Protein AF-A0A7S0CSM2-F1 (afdb_monomer_lite)

InterPro domains:
  IPR036280 Multiheme cytochrome superfamily [SSF48695] (256-302)

Sequence (336 aa):
RASGYATMACVGVVGVHAPARVRVDANRDRRALGMTRAKLGDARVRSSGVGISGIASRENNELRKLFDATRRRERAFQVKREPPRRVMASSDEQELSKEPSARRSYVPRKENPEVVMEAYWIERGVELVCSECEATETSRWVENRERPDEPVCAACYARQLAATRGKCCKCGKDGKDTSGMRKSKHKEGEWICTRCALRELREPPFDGCTCDACGKGASDAVGVWHRSKLKNRVWLCGKCYVKERFMIAEAEGTKCVECGTDTTTRVWLNSKLVPGAKICQACHRNAKISEAKAAGVTCGECGTDTTVKWHNSKLDPGAKICYTCYRKAKISEAKA

Radius of gyration: 33.33 Å; chains: 1; bounding box: 95×102×77 Å

Structure (mmCIF, N/CA/C/O backbone):
data_AF-A0A7S0CSM2-F1
#
_entry.id   AF-A0A7S0CSM2-F1
#
loop_
_atom_site.group_PDB
_atom_site.id
_atom_site.type_symbol
_atom_site.label_atom_id
_atom_site.label_alt_id
_atom_site.label_comp_id
_atom_site.label_asym_id
_atom_site.label_entity_id
_atom_site.label_seq_id
_atom_site.pdbx_PDB_ins_code
_atom_site.Cartn_x
_atom_site.Cartn_y
_atom_site.Cartn_z
_atom_site.occupancy
_atom_site.B_iso_or_equiv
_atom_site.auth_seq_id
_atom_site.auth_comp_id
_atom_site.auth_asym_id
_atom_site.auth_atom_id
_atom_site.pdbx_PDB_model_num
ATOM 1 N N . ARG A 1 1 ? -23.539 -61.373 39.353 1.00 45.03 1 ARG A N 1
ATOM 2 C CA . ARG A 1 1 ? -22.362 -60.888 40.114 1.00 45.03 1 ARG A CA 1
ATOM 3 C C . ARG A 1 1 ? -22.107 -59.455 39.679 1.00 45.03 1 ARG A C 1
ATOM 5 O O . ARG A 1 1 ? -21.588 -59.252 38.594 1.00 45.03 1 ARG A O 1
ATOM 12 N N . ALA A 1 2 ? -22.594 -58.498 40.462 1.00 41.50 2 ALA A N 1
ATOM 13 C CA . ALA A 1 2 ? -22.423 -57.071 40.231 1.00 41.50 2 ALA A CA 1
ATOM 14 C C . ALA A 1 2 ? -21.383 -56.556 41.233 1.00 41.50 2 ALA A C 1
ATOM 16 O O . ALA A 1 2 ? -21.521 -56.827 42.424 1.00 41.50 2 ALA A O 1
ATOM 17 N N . SER A 1 3 ? -20.364 -55.847 40.754 1.00 49.16 3 SER A N 1
ATOM 18 C CA . SER A 1 3 ? -19.419 -55.110 41.597 1.00 49.16 3 SER A CA 1
ATOM 19 C C . SER A 1 3 ? -19.424 -53.659 41.145 1.00 49.16 3 SER A C 1
ATOM 21 O O . SER A 1 3 ? -18.964 -53.339 40.052 1.00 49.16 3 SER A O 1
ATOM 23 N N . GLY A 1 4 ? -20.006 -52.810 41.990 1.00 42.97 4 GLY A N 1
ATOM 24 C CA . GLY A 1 4 ? -19.896 -51.362 41.900 1.00 42.97 4 GLY A CA 1
ATOM 25 C C . GLY A 1 4 ? -18.544 -50.885 42.424 1.00 42.97 4 GLY A C 1
ATOM 26 O O . GLY A 1 4 ? -17.957 -51.510 43.307 1.00 42.97 4 GLY A O 1
ATOM 27 N N . TYR A 1 5 ? -18.076 -49.761 41.887 1.00 52.69 5 TYR A N 1
ATOM 28 C CA . TYR A 1 5 ? -16.938 -49.023 42.420 1.00 52.69 5 TYR A CA 1
ATOM 29 C C . TYR A 1 5 ? -17.399 -47.664 42.934 1.00 52.69 5 TYR A C 1
ATOM 31 O O . TYR A 1 5 ? -18.162 -46.950 42.285 1.00 52.69 5 TYR A O 1
ATOM 39 N N . ALA A 1 6 ? -16.951 -47.379 44.152 1.00 49.41 6 ALA A N 1
ATOM 40 C CA . ALA A 1 6 ? -17.311 -46.241 44.970 1.00 49.41 6 ALA A CA 1
ATOM 41 C C . ALA A 1 6 ? -16.570 -44.961 44.558 1.00 49.41 6 ALA A C 1
ATOM 43 O O . ALA A 1 6 ? -15.387 -44.969 44.221 1.00 49.41 6 ALA A O 1
ATOM 44 N N . THR A 1 7 ? -17.290 -43.851 44.668 1.00 49.47 7 THR A N 1
ATOM 45 C CA . THR A 1 7 ? -16.809 -42.469 44.664 1.00 49.47 7 THR A CA 1
ATOM 46 C C . THR A 1 7 ? -16.015 -42.151 45.934 1.00 49.47 7 THR A C 1
ATOM 48 O O . THR A 1 7 ? -16.525 -42.356 47.035 1.00 49.47 7 THR A O 1
ATOM 51 N N . MET A 1 8 ? -14.820 -41.567 45.796 1.00 51.91 8 MET A N 1
ATOM 52 C CA . MET A 1 8 ? -14.147 -40.831 46.873 1.00 51.91 8 MET A CA 1
ATOM 53 C C . MET A 1 8 ? -14.133 -39.336 46.550 1.00 51.91 8 MET A C 1
ATOM 55 O O . MET A 1 8 ? -13.611 -38.912 45.521 1.00 51.91 8 MET A O 1
ATOM 59 N N . ALA A 1 9 ? -14.721 -38.555 47.454 1.00 47.19 9 ALA A N 1
ATOM 60 C CA . ALA A 1 9 ? -14.650 -37.104 47.491 1.00 47.19 9 ALA A CA 1
ATOM 61 C C . ALA A 1 9 ? -13.456 -36.678 48.357 1.00 47.19 9 ALA A C 1
ATOM 63 O O . ALA A 1 9 ? -13.309 -37.159 49.479 1.00 47.19 9 ALA A O 1
ATOM 64 N N . CYS A 1 10 ? -12.643 -35.743 47.863 1.00 53.00 10 CYS A N 1
ATOM 65 C CA . CYS A 1 10 ? -11.618 -35.069 48.655 1.00 53.00 10 CYS A CA 1
ATOM 66 C C . CYS A 1 10 ? -12.029 -33.611 48.880 1.00 53.00 10 CYS A C 1
ATOM 68 O O . CYS A 1 10 ? -12.115 -32.821 47.942 1.00 53.00 10 CYS A O 1
ATOM 70 N N . VAL A 1 11 ? -12.277 -33.277 50.146 1.00 46.94 11 VAL A N 1
ATOM 71 C CA . VAL A 1 11 ? -12.433 -31.915 50.665 1.00 46.94 11 VAL A CA 1
ATOM 72 C C . VAL A 1 11 ? -11.038 -31.385 51.003 1.00 46.94 11 VAL A C 1
ATOM 74 O O . VAL A 1 11 ? -10.304 -32.026 51.751 1.00 46.94 11 VAL A O 1
ATOM 77 N N . GLY A 1 12 ? -10.667 -30.226 50.453 1.00 44.75 12 GLY A N 1
ATOM 78 C CA . GLY A 1 12 ? -9.353 -29.601 50.632 1.00 44.75 12 GLY A CA 1
ATOM 79 C C . GLY A 1 12 ? -9.456 -28.106 50.934 1.00 44.75 12 GLY A C 1
ATOM 80 O O . GLY A 1 12 ? -9.615 -27.289 50.038 1.00 44.75 12 GLY A O 1
ATOM 81 N N . VAL A 1 13 ? -9.390 -27.827 52.232 1.00 49.38 13 VAL A N 1
ATOM 82 C CA . VAL A 1 13 ? -9.233 -26.592 53.020 1.00 49.38 13 VAL A CA 1
ATOM 83 C C . VAL A 1 13 ? -8.651 -25.340 52.325 1.00 49.38 13 VAL A C 1
ATOM 85 O O . VAL A 1 13 ? -7.633 -25.375 51.640 1.00 49.38 13 VAL A O 1
ATOM 88 N N . VAL A 1 14 ? -9.284 -24.202 52.637 1.00 44.91 14 VAL A N 1
ATOM 89 C CA . VAL A 1 14 ? -8.906 -22.811 52.331 1.00 44.91 14 VAL A CA 1
ATOM 90 C C . VAL A 1 14 ? -7.675 -22.379 53.142 1.00 44.91 14 VAL A C 1
ATOM 92 O O . VAL A 1 14 ? -7.692 -22.443 54.368 1.00 44.91 14 VAL A O 1
ATOM 95 N N . GLY A 1 15 ? -6.638 -21.866 52.472 1.00 43.38 15 GLY A N 1
ATOM 96 C CA . GLY A 1 15 ? -5.473 -21.226 53.094 1.00 43.38 15 GLY A CA 1
ATOM 97 C C . GLY A 1 15 ? -5.247 -19.824 52.528 1.00 43.38 15 GLY A C 1
ATOM 98 O O . GLY A 1 15 ? -4.824 -19.669 51.385 1.00 43.38 15 GLY A O 1
ATOM 99 N N . VAL A 1 16 ? -5.546 -18.800 53.328 1.00 49.78 16 VAL A N 1
ATOM 100 C CA . VAL A 1 16 ? -5.319 -17.382 53.017 1.00 49.78 16 VAL A CA 1
ATOM 101 C C . VAL A 1 16 ? -3.890 -17.019 53.421 1.00 49.78 16 VAL A C 1
ATOM 103 O O . VAL A 1 16 ? -3.572 -17.036 54.606 1.00 49.78 16 VAL A O 1
ATOM 106 N N . HIS A 1 17 ? -3.040 -16.637 52.466 1.00 40.47 17 HIS A N 1
ATOM 107 C CA . HIS A 1 17 ? -1.761 -15.985 52.758 1.00 40.47 17 HIS A CA 1
ATOM 108 C C . HIS A 1 17 ? -1.687 -14.621 52.071 1.00 40.47 17 HIS A C 1
ATOM 110 O O . HIS A 1 17 ? -1.631 -14.510 50.848 1.00 40.47 17 HIS A O 1
ATOM 116 N N . ALA A 1 18 ? -1.680 -13.574 52.896 1.00 48.75 18 ALA A N 1
ATOM 117 C CA . ALA A 1 18 ? -1.349 -12.211 52.511 1.00 48.75 18 ALA A CA 1
ATOM 118 C C . ALA A 1 18 ? 0.177 -12.061 52.349 1.00 48.75 18 ALA A C 1
ATOM 120 O O . ALA A 1 18 ? 0.913 -12.470 53.250 1.00 48.75 18 ALA A O 1
ATOM 121 N N . PRO A 1 19 ? 0.684 -11.445 51.267 1.00 54.81 19 PRO A N 1
ATOM 122 C CA . PRO A 1 19 ? 2.091 -11.088 51.184 1.00 54.81 19 PRO A CA 1
ATOM 123 C C . PRO A 1 19 ? 2.382 -9.732 51.842 1.00 54.81 19 PRO A C 1
ATOM 125 O O . PRO A 1 19 ? 1.685 -8.732 51.657 1.00 54.81 19 PRO A O 1
ATOM 128 N N . ALA A 1 20 ? 3.455 -9.748 52.628 1.00 41.06 20 ALA A N 1
ATOM 129 C CA . ALA A 1 20 ? 3.993 -8.664 53.425 1.00 41.06 20 ALA A CA 1
ATOM 130 C C . ALA A 1 20 ? 4.415 -7.437 52.598 1.00 41.06 20 ALA A C 1
ATOM 132 O O . ALA A 1 20 ? 4.987 -7.540 51.512 1.00 41.06 20 ALA A O 1
ATOM 133 N N . ARG A 1 21 ? 4.189 -6.249 53.171 1.00 41.41 21 ARG A N 1
ATOM 134 C CA . ARG A 1 21 ? 4.753 -4.980 52.700 1.00 41.41 21 ARG A CA 1
ATOM 135 C C . ARG A 1 21 ? 6.246 -4.939 53.031 1.00 41.41 21 ARG A C 1
ATOM 137 O O . ARG A 1 21 ? 6.610 -4.854 54.200 1.00 41.41 21 ARG A O 1
ATOM 144 N N . VAL A 1 22 ? 7.095 -4.941 52.009 1.00 41.94 22 VAL A N 1
ATOM 145 C CA . VAL A 1 22 ? 8.524 -4.629 52.145 1.00 41.94 22 VAL A CA 1
ATOM 146 C C . VAL A 1 22 ? 8.682 -3.106 52.163 1.00 41.94 22 VAL A C 1
ATOM 148 O O . VAL A 1 22 ? 8.331 -2.427 51.198 1.00 41.94 22 VAL A O 1
ATOM 151 N N . ARG A 1 23 ? 9.184 -2.564 53.279 1.00 38.88 23 ARG A N 1
ATOM 152 C CA . ARG A 1 23 ? 9.717 -1.196 53.358 1.00 38.88 23 ARG A CA 1
ATOM 153 C C . ARG A 1 23 ? 11.085 -1.176 52.674 1.00 38.88 23 ARG A C 1
ATOM 155 O O . ARG A 1 23 ? 11.923 -2.020 52.968 1.00 38.88 23 ARG A O 1
ATOM 162 N N . VAL A 1 24 ? 11.295 -0.222 51.770 1.00 45.38 24 VAL A N 1
ATOM 163 C CA . VAL A 1 24 ? 12.613 0.081 51.201 1.00 45.38 24 VAL A CA 1
ATOM 164 C C . VAL A 1 24 ? 13.164 1.269 51.976 1.00 45.38 24 VAL A C 1
ATOM 166 O O . VAL A 1 24 ? 12.688 2.390 51.806 1.00 45.38 24 VAL A O 1
ATOM 169 N N . ASP A 1 25 ? 14.133 1.000 52.846 1.00 38.50 25 ASP A N 1
ATOM 170 C CA . ASP A 1 25 ? 14.915 2.033 53.512 1.00 38.50 25 ASP A CA 1
ATOM 171 C C . ASP A 1 25 ? 15.946 2.618 52.542 1.00 38.50 25 ASP A C 1
ATOM 173 O O . ASP A 1 25 ? 16.701 1.911 51.871 1.00 38.50 25 ASP A O 1
ATOM 177 N N . ALA A 1 26 ? 15.954 3.945 52.477 1.00 44.06 26 ALA A N 1
ATOM 178 C CA . ALA A 1 26 ? 16.976 4.741 51.828 1.00 44.06 26 ALA A CA 1
ATOM 179 C C . ALA A 1 26 ? 18.147 4.964 52.796 1.00 44.06 26 ALA A C 1
ATOM 181 O O . ALA A 1 26 ? 17.925 5.479 53.889 1.00 44.06 26 ALA A O 1
ATOM 182 N N . ASN A 1 27 ? 19.371 4.624 52.370 1.00 42.50 27 ASN A N 1
ATOM 183 C CA . ASN A 1 27 ? 20.653 5.322 52.609 1.00 42.50 27 ASN A CA 1
ATOM 184 C C . ASN A 1 27 ? 21.853 4.362 52.675 1.00 42.50 27 ASN A C 1
ATOM 186 O O . ASN A 1 27 ? 21.719 3.242 53.156 1.00 42.50 27 ASN A O 1
ATOM 190 N N . ARG A 1 28 ? 23.023 4.914 52.297 1.00 36.59 28 ARG A N 1
ATOM 191 C CA . ARG A 1 28 ? 24.403 4.370 52.208 1.00 36.59 28 ARG A CA 1
ATOM 192 C C . ARG A 1 28 ? 24.815 3.949 50.790 1.00 36.59 28 ARG A C 1
ATOM 194 O O . ARG A 1 28 ? 24.082 3.242 50.123 1.00 36.59 28 ARG A O 1
ATOM 201 N N . ASP A 1 29 ? 25.953 4.344 50.220 1.00 39.00 29 ASP A N 1
ATOM 202 C CA . ASP A 1 29 ? 27.125 5.061 50.729 1.00 39.00 29 ASP A CA 1
ATOM 203 C C . ASP A 1 29 ? 27.806 5.846 49.594 1.00 39.00 29 ASP A C 1
ATOM 205 O O . ASP A 1 29 ? 27.973 5.358 48.475 1.00 39.00 29 ASP A O 1
ATOM 209 N N . ARG A 1 30 ? 28.267 7.061 49.916 1.00 41.56 30 ARG A N 1
ATOM 210 C CA . ARG A 1 30 ? 29.274 7.791 49.137 1.00 41.56 30 ARG A CA 1
ATOM 211 C C . ARG A 1 30 ? 30.630 7.115 49.351 1.00 41.56 30 ARG A C 1
ATOM 213 O O . ARG A 1 30 ? 31.185 7.212 50.442 1.00 41.56 30 ARG A O 1
ATOM 220 N N . ARG A 1 31 ? 31.215 6.520 48.307 1.00 42.53 31 ARG A N 1
ATOM 221 C CA . ARG A 1 31 ? 32.667 6.287 48.252 1.00 42.53 31 ARG A CA 1
ATOM 222 C C . ARG A 1 31 ? 33.335 7.368 47.422 1.00 42.53 31 ARG A C 1
ATOM 224 O O . ARG A 1 31 ? 33.135 7.465 46.215 1.00 42.53 31 ARG A O 1
ATOM 231 N N . ALA A 1 32 ? 34.134 8.166 48.119 1.00 39.75 32 ALA A N 1
ATOM 232 C CA . ALA A 1 32 ? 35.141 9.034 47.550 1.00 39.75 32 ALA A CA 1
ATOM 233 C C . ALA A 1 32 ? 36.262 8.176 46.948 1.00 39.75 32 ALA A C 1
ATOM 235 O O . ALA A 1 32 ? 36.901 7.401 47.657 1.00 39.75 32 ALA A O 1
ATOM 236 N N . LEU A 1 33 ? 36.512 8.333 45.650 1.00 48.72 33 LEU A N 1
ATOM 237 C CA . LEU A 1 33 ? 37.789 7.967 45.052 1.00 48.72 33 LEU A CA 1
ATOM 238 C C . LEU A 1 33 ? 38.615 9.245 44.954 1.00 48.72 33 LEU A C 1
ATOM 240 O O . LEU A 1 33 ? 38.367 10.106 44.112 1.00 48.72 33 LEU A O 1
ATOM 244 N N . GLY A 1 34 ? 39.568 9.371 45.874 1.00 38.81 34 GLY A N 1
ATOM 245 C CA . GLY A 1 34 ? 40.666 10.310 45.744 1.00 38.81 34 GLY A CA 1
ATOM 246 C C . GLY A 1 34 ? 41.581 9.837 44.623 1.00 38.81 34 GLY A C 1
ATOM 247 O O . GLY A 1 34 ? 42.154 8.754 44.707 1.00 38.81 34 GLY A O 1
ATOM 248 N N . MET A 1 35 ? 41.718 10.652 43.582 1.00 38.09 35 MET A N 1
ATOM 249 C CA . MET A 1 35 ? 42.832 10.552 42.652 1.00 38.09 35 MET A CA 1
ATOM 250 C C . MET A 1 35 ? 43.656 11.828 42.713 1.00 38.09 35 MET A C 1
ATOM 252 O O . MET A 1 35 ? 43.157 12.949 42.800 1.00 38.09 35 MET A O 1
ATOM 256 N N . THR A 1 36 ? 44.951 11.578 42.771 1.00 41.81 36 THR A N 1
ATOM 257 C CA . THR A 1 36 ? 46.041 12.468 43.111 1.00 41.81 36 THR A CA 1
ATOM 258 C C . THR A 1 36 ? 46.306 13.507 42.027 1.00 41.81 36 THR A C 1
ATOM 260 O O . THR A 1 36 ? 46.196 13.274 40.826 1.00 41.81 36 THR A O 1
ATOM 263 N N . ARG A 1 37 ? 46.677 14.694 42.505 1.00 38.53 37 ARG A N 1
ATOM 264 C CA . ARG A 1 37 ? 47.055 15.881 41.744 1.00 38.53 37 ARG A CA 1
ATOM 265 C C . ARG A 1 37 ? 48.470 15.699 41.188 1.00 38.53 37 ARG A C 1
ATOM 267 O O . ARG A 1 37 ? 49.437 15.857 41.927 1.00 38.53 37 ARG A O 1
ATOM 274 N N . ALA A 1 38 ? 48.586 15.419 39.893 1.00 40.41 38 ALA A N 1
ATOM 275 C CA . ALA A 1 38 ? 49.830 15.554 39.141 1.00 40.41 38 ALA A CA 1
ATOM 276 C C . ALA A 1 38 ? 49.695 16.691 38.118 1.00 40.41 38 ALA A C 1
ATOM 278 O O . ALA A 1 38 ? 48.686 16.826 37.429 1.00 40.41 38 ALA A O 1
ATOM 279 N N . LYS A 1 39 ? 50.715 17.548 38.107 1.00 47.06 39 LYS A N 1
ATOM 280 C CA . LYS A 1 39 ? 50.876 18.751 37.288 1.00 47.06 39 LYS A CA 1
ATOM 281 C C . LYS A 1 39 ? 50.824 18.422 35.793 1.00 47.06 39 LYS A C 1
ATOM 283 O O . LYS A 1 39 ? 51.551 17.539 35.360 1.00 47.06 39 LYS A O 1
ATOM 288 N N . LEU A 1 40 ? 50.094 19.217 35.014 1.00 41.44 40 LEU A N 1
ATOM 289 C CA . LEU A 1 40 ? 50.376 19.457 33.597 1.00 41.44 40 LEU A CA 1
ATOM 290 C C . LEU A 1 40 ? 49.928 20.883 33.264 1.00 41.44 40 LEU A C 1
ATOM 292 O O . LEU A 1 40 ? 48.791 21.268 33.533 1.00 41.44 40 LEU A O 1
ATOM 296 N N . GLY A 1 41 ? 50.896 21.676 32.813 1.00 34.75 41 GLY A N 1
ATOM 297 C CA . GLY A 1 41 ? 50.757 23.092 32.520 1.00 34.75 41 GLY A CA 1
ATOM 298 C C . GLY A 1 41 ? 50.106 23.380 31.170 1.00 34.75 41 GLY A C 1
ATOM 299 O O . GLY A 1 41 ? 49.947 22.505 30.326 1.00 34.75 41 GLY A O 1
ATOM 300 N N . ASP A 1 42 ? 49.734 24.650 31.045 1.00 40.97 42 ASP A N 1
ATOM 301 C CA . ASP A 1 42 ? 49.610 25.465 29.837 1.00 40.97 42 ASP A CA 1
ATOM 302 C C . ASP A 1 42 ? 49.257 24.790 28.505 1.00 40.97 42 ASP A C 1
ATOM 304 O O . ASP A 1 42 ? 50.111 24.327 27.754 1.00 40.97 42 ASP A O 1
ATOM 308 N N . ALA A 1 43 ? 47.989 24.945 28.120 1.00 37.59 43 ALA A N 1
ATOM 309 C CA . ALA A 1 43 ? 47.606 25.135 26.723 1.00 37.59 43 ALA A CA 1
ATOM 310 C C . ALA A 1 43 ? 46.362 26.033 26.650 1.00 37.59 43 ALA A C 1
ATOM 312 O O . ALA A 1 43 ? 45.222 25.580 26.550 1.00 37.59 43 ALA A O 1
ATOM 313 N N . ARG A 1 44 ? 46.578 27.350 26.722 1.00 36.88 44 ARG A N 1
ATOM 314 C CA . ARG A 1 44 ? 45.552 28.366 26.455 1.00 36.88 44 ARG A CA 1
ATOM 315 C C . ARG A 1 44 ? 45.366 28.484 24.935 1.00 36.88 44 ARG A C 1
ATOM 317 O O . ARG A 1 44 ? 45.943 29.363 24.304 1.00 36.88 44 ARG A O 1
ATOM 324 N N . VAL A 1 45 ? 44.560 27.602 24.343 1.00 38.78 45 VAL A N 1
ATOM 325 C CA . VAL A 1 45 ? 44.103 27.737 22.949 1.00 38.78 45 VAL A CA 1
ATOM 326 C C . VAL A 1 45 ? 42.761 28.469 22.934 1.00 38.78 45 VAL A C 1
ATOM 328 O O . VAL A 1 45 ? 41.772 28.009 23.500 1.00 38.78 45 VAL A O 1
ATOM 331 N N . ARG A 1 46 ? 42.743 29.643 22.292 1.00 44.75 46 ARG A N 1
ATOM 332 C CA . ARG A 1 46 ? 41.543 30.436 21.992 1.00 44.75 46 ARG A CA 1
ATOM 333 C C . ARG A 1 46 ? 40.604 29.632 21.086 1.00 44.75 46 ARG A C 1
ATOM 335 O O . ARG A 1 46 ? 40.896 29.461 19.907 1.00 44.75 46 ARG A O 1
ATOM 342 N N . SER A 1 47 ? 39.461 29.193 21.605 1.00 38.81 47 SER A N 1
ATOM 343 C CA . SER A 1 47 ? 38.354 28.703 20.781 1.00 38.81 47 SER A CA 1
ATOM 344 C C . SER A 1 47 ? 37.440 29.869 20.400 1.00 38.81 47 SER A C 1
ATOM 346 O O . SER A 1 47 ? 36.651 30.355 21.212 1.00 38.81 47 SER A O 1
ATOM 348 N N . SER A 1 48 ? 37.561 30.320 19.155 1.00 42.31 48 SER A N 1
ATOM 349 C CA . SER A 1 48 ? 36.621 31.224 18.497 1.00 42.31 48 SER A CA 1
ATOM 350 C C . SER A 1 48 ? 35.256 30.542 18.383 1.00 42.31 48 SER A C 1
ATOM 352 O O . SER A 1 48 ? 35.113 29.529 17.699 1.00 42.31 48 SER A O 1
ATOM 354 N N . GLY A 1 49 ? 34.248 31.079 19.069 1.00 40.59 49 GLY A N 1
ATOM 355 C CA . GLY A 1 49 ? 32.869 30.617 18.966 1.00 40.59 49 GLY A CA 1
ATOM 356 C C . GLY A 1 49 ? 32.275 30.963 17.602 1.00 40.59 49 GLY A C 1
ATOM 357 O O . GLY A 1 49 ? 31.899 32.106 17.362 1.00 40.59 49 GLY A O 1
ATOM 358 N N . VAL A 1 50 ? 32.157 29.973 16.717 1.00 45.03 50 VAL A N 1
ATOM 359 C CA . VAL A 1 50 ? 31.317 30.060 15.516 1.00 45.03 50 VAL A CA 1
ATOM 360 C C . VAL A 1 50 ? 30.011 29.332 15.815 1.00 45.03 50 VAL A C 1
ATOM 362 O O . VAL A 1 50 ? 29.964 28.109 15.938 1.00 45.03 50 VAL A O 1
ATOM 365 N N . GLY A 1 51 ? 28.948 30.116 15.994 1.00 42.41 51 GLY A N 1
ATOM 366 C CA . GLY A 1 51 ? 27.605 29.641 16.303 1.00 42.41 51 GLY A CA 1
ATOM 367 C C . GLY A 1 51 ? 27.018 28.780 15.183 1.00 42.41 51 GLY A C 1
ATOM 368 O O . GLY A 1 51 ? 26.774 29.243 14.071 1.00 42.41 51 GLY A O 1
ATOM 369 N N . ILE A 1 52 ? 26.711 27.529 15.516 1.00 47.56 52 ILE A N 1
ATOM 370 C CA . ILE A 1 52 ? 26.085 26.524 14.638 1.00 47.56 52 ILE A CA 1
ATOM 371 C C . ILE A 1 52 ? 24.597 26.868 14.361 1.00 47.56 52 ILE A C 1
ATOM 373 O O . ILE A 1 52 ? 23.939 26.272 13.511 1.00 47.56 52 ILE A O 1
ATOM 377 N N . SER A 1 53 ? 24.062 27.899 15.021 1.00 45.25 53 SER A N 1
ATOM 378 C CA . SER A 1 53 ? 22.672 28.363 14.913 1.00 45.25 53 SER A CA 1
ATOM 379 C C . SER A 1 53 ? 22.347 29.121 13.612 1.00 45.25 53 SER A C 1
ATOM 381 O O . SER A 1 53 ? 21.177 29.376 13.334 1.00 45.25 53 SER A O 1
ATOM 383 N N . GLY A 1 54 ? 23.347 29.498 12.802 1.00 40.91 54 GLY A N 1
ATOM 384 C CA . GLY A 1 54 ? 23.149 30.344 11.612 1.00 40.91 54 GLY A CA 1
ATOM 385 C C . GLY A 1 54 ? 22.767 29.609 10.319 1.00 40.91 54 GLY A C 1
ATOM 386 O O . GLY A 1 54 ? 22.143 30.197 9.436 1.00 40.91 54 GLY A O 1
ATOM 387 N N . ILE A 1 55 ? 23.105 28.323 10.187 1.00 47.75 55 ILE A N 1
ATOM 388 C CA . ILE A 1 55 ? 22.999 27.610 8.898 1.00 47.75 55 ILE A CA 1
ATOM 389 C C . ILE A 1 55 ? 21.543 27.211 8.594 1.00 47.75 55 ILE A C 1
ATOM 391 O O . ILE A 1 55 ? 21.067 27.411 7.479 1.00 47.75 55 ILE A O 1
ATOM 395 N N . ALA A 1 56 ? 20.781 26.774 9.603 1.00 47.94 56 ALA A N 1
ATOM 396 C CA . ALA A 1 56 ? 19.379 26.373 9.430 1.00 47.94 56 ALA A CA 1
ATOM 397 C C . ALA A 1 56 ? 18.426 27.552 9.121 1.00 47.94 56 ALA A C 1
ATOM 399 O O . ALA A 1 56 ? 17.352 27.360 8.546 1.00 47.94 56 ALA A O 1
ATOM 400 N N . SER A 1 57 ? 18.808 28.780 9.490 1.00 52.56 57 SER A N 1
ATOM 401 C CA . SER A 1 57 ? 18.029 29.991 9.189 1.00 52.56 57 SER A CA 1
ATOM 402 C C . SER A 1 57 ? 18.213 30.439 7.732 1.00 52.56 57 SER A C 1
ATOM 404 O O . SER A 1 57 ? 17.268 30.887 7.080 1.00 52.56 57 SER A O 1
ATOM 406 N N . ARG A 1 58 ? 19.415 30.239 7.174 1.00 51.78 58 ARG A N 1
ATOM 407 C CA . ARG A 1 58 ? 19.746 30.634 5.798 1.00 51.78 58 ARG A CA 1
ATOM 408 C C . ARG A 1 58 ? 19.032 29.768 4.754 1.00 51.78 58 ARG A C 1
ATOM 410 O O . ARG A 1 58 ? 18.477 30.313 3.804 1.00 51.78 58 ARG A O 1
ATOM 417 N N . GLU A 1 59 ? 18.958 28.454 4.969 1.00 55.19 59 GLU A N 1
ATOM 418 C CA . GLU A 1 59 ? 18.267 27.522 4.056 1.00 55.19 59 GLU A CA 1
ATOM 419 C C . GLU A 1 59 ? 16.751 27.777 3.972 1.00 55.19 59 GLU A C 1
ATOM 421 O O . GLU A 1 59 ? 16.163 27.713 2.891 1.00 55.19 59 GLU A O 1
ATOM 426 N N . ASN A 1 60 ? 16.110 28.138 5.089 1.00 59.47 60 ASN A N 1
ATOM 427 C CA . ASN A 1 60 ? 14.688 28.500 5.089 1.00 59.47 60 ASN A CA 1
ATOM 428 C C . ASN A 1 60 ? 14.416 29.814 4.341 1.00 59.47 60 ASN A C 1
ATOM 430 O O . ASN A 1 60 ? 13.341 29.976 3.763 1.00 59.47 60 ASN A O 1
ATOM 434 N N . ASN A 1 61 ? 15.377 30.740 4.324 1.00 68.44 61 ASN A N 1
ATOM 435 C CA . ASN A 1 61 ? 15.237 32.016 3.629 1.00 68.44 61 ASN A CA 1
ATOM 436 C C . ASN A 1 61 ? 15.299 31.841 2.101 1.00 68.44 61 ASN A C 1
ATOM 438 O O . ASN A 1 61 ? 14.477 32.403 1.381 1.00 68.44 61 ASN A O 1
ATOM 442 N N . GLU A 1 62 ? 16.200 30.993 1.598 1.00 69.88 62 GLU A N 1
ATOM 443 C CA . GLU A 1 62 ? 16.301 30.713 0.156 1.00 69.88 62 GLU A CA 1
ATOM 444 C C . GLU A 1 62 ? 15.065 29.981 -0.391 1.00 69.88 62 GLU A C 1
ATOM 446 O O . GLU A 1 62 ? 14.564 30.315 -1.467 1.00 69.88 62 GLU A O 1
ATOM 451 N N . LEU A 1 63 ? 14.482 29.060 0.385 1.00 65.88 63 LEU A N 1
ATOM 452 C CA . LEU A 1 63 ? 13.204 28.437 0.028 1.00 65.88 63 LEU A CA 1
ATOM 453 C C . LEU A 1 63 ? 12.058 29.459 -0.001 1.00 65.88 63 LEU A C 1
ATOM 455 O O . LEU A 1 63 ? 11.252 29.445 -0.931 1.00 65.88 63 LEU A O 1
ATOM 459 N N . ARG A 1 64 ? 12.010 30.394 0.958 1.00 71.50 64 ARG A N 1
ATOM 460 C CA . ARG A 1 64 ? 11.013 31.480 0.970 1.00 71.50 64 ARG A CA 1
ATOM 461 C C . ARG A 1 64 ? 11.123 32.376 -0.267 1.00 71.50 64 ARG A C 1
ATOM 463 O O . ARG A 1 64 ? 10.104 32.691 -0.876 1.00 71.50 64 ARG A O 1
ATOM 470 N N . LYS A 1 65 ? 12.346 32.713 -0.690 1.00 78.31 65 LYS A N 1
ATOM 471 C CA . LYS A 1 65 ? 12.596 33.499 -1.911 1.00 78.31 65 LYS A CA 1
ATOM 472 C C . LYS A 1 65 ? 12.127 32.779 -3.179 1.00 78.31 65 LYS A C 1
ATOM 474 O O . LYS A 1 65 ? 11.529 33.412 -4.048 1.00 78.31 65 LYS A O 1
ATOM 479 N N . LEU A 1 66 ? 12.340 31.464 -3.278 1.00 76.06 66 LEU A N 1
ATOM 480 C CA . LEU A 1 66 ? 11.831 30.641 -4.386 1.00 76.06 66 LEU A CA 1
ATOM 481 C C . LEU A 1 66 ? 10.293 30.625 -4.441 1.00 76.06 66 LEU A C 1
ATOM 483 O O . LEU A 1 66 ? 9.710 30.709 -5.527 1.00 76.06 66 LEU A O 1
ATOM 487 N N . PHE A 1 67 ? 9.625 30.579 -3.285 1.00 70.19 67 PHE A N 1
ATOM 488 C CA . PHE A 1 67 ? 8.165 30.684 -3.199 1.00 70.19 67 PHE A CA 1
ATOM 489 C C . PHE A 1 67 ? 7.649 32.056 -3.634 1.00 70.19 67 PHE A C 1
ATOM 491 O O . PHE A 1 67 ? 6.711 32.131 -4.430 1.00 70.19 67 PHE A O 1
ATOM 498 N N . ASP A 1 68 ? 8.281 33.137 -3.177 1.00 77.81 68 ASP A N 1
ATOM 499 C CA . ASP A 1 68 ? 7.902 34.491 -3.583 1.00 77.81 68 ASP A CA 1
ATOM 500 C C . ASP A 1 68 ? 8.109 34.711 -5.088 1.00 77.81 68 ASP A C 1
ATOM 502 O O . ASP A 1 68 ? 7.262 35.321 -5.744 1.00 77.81 68 ASP A O 1
ATOM 506 N N . ALA A 1 69 ? 9.178 34.159 -5.670 1.00 75.06 69 ALA A N 1
ATOM 507 C CA . ALA A 1 69 ? 9.411 34.202 -7.113 1.00 75.06 69 ALA A CA 1
ATOM 508 C C . ALA A 1 69 ? 8.333 33.434 -7.901 1.00 75.06 69 ALA A C 1
ATOM 510 O O . ALA A 1 69 ? 7.822 33.937 -8.905 1.00 75.06 69 ALA A O 1
ATOM 511 N N . THR A 1 70 ? 7.932 32.253 -7.422 1.00 73.12 70 THR A N 1
ATOM 512 C CA . THR A 1 70 ? 6.885 31.433 -8.058 1.00 73.12 70 THR A CA 1
ATOM 513 C C . THR A 1 70 ? 5.521 32.126 -7.986 1.00 73.12 70 THR A C 1
ATOM 515 O O . THR A 1 70 ? 4.840 32.256 -9.003 1.00 73.12 70 THR A O 1
ATOM 518 N N . ARG A 1 71 ? 5.172 32.700 -6.827 1.00 76.25 71 ARG A N 1
ATOM 519 C CA . ARG A 1 71 ? 3.930 33.463 -6.625 1.00 76.25 71 ARG A CA 1
ATOM 520 C C . ARG A 1 71 ? 3.866 34.719 -7.499 1.00 76.25 71 ARG A C 1
ATOM 522 O O . ARG A 1 71 ? 2.810 35.042 -8.039 1.00 76.25 71 ARG A O 1
ATOM 529 N N . ARG A 1 72 ? 4.985 35.437 -7.672 1.00 76.44 72 ARG A N 1
ATOM 530 C CA . ARG A 1 72 ? 5.060 36.579 -8.606 1.00 76.44 72 ARG A CA 1
ATOM 531 C C . ARG A 1 72 ? 4.839 36.136 -10.051 1.00 76.44 72 ARG A C 1
ATOM 533 O O . ARG A 1 72 ? 4.137 36.823 -10.787 1.00 76.44 72 ARG A O 1
ATOM 540 N N . ARG A 1 73 ? 5.386 34.980 -10.442 1.00 71.94 73 ARG A N 1
ATOM 541 C CA . ARG A 1 73 ? 5.208 34.419 -11.787 1.00 71.94 73 ARG A CA 1
ATOM 542 C C . ARG A 1 73 ? 3.747 34.047 -12.055 1.00 71.94 73 ARG A C 1
ATOM 544 O O . ARG A 1 73 ? 3.231 34.385 -13.113 1.00 71.94 73 ARG A O 1
ATOM 551 N N . GLU A 1 74 ? 3.058 33.439 -11.092 1.00 69.12 74 GLU A N 1
ATOM 552 C CA . GLU A 1 74 ? 1.626 33.124 -11.208 1.00 69.12 74 GLU A CA 1
ATOM 553 C C . GLU A 1 74 ? 0.748 34.375 -11.300 1.00 69.12 74 GLU A C 1
ATOM 555 O O . GLU A 1 74 ? -0.133 34.435 -12.157 1.00 69.12 74 GLU A O 1
ATOM 560 N N . ARG A 1 75 ? 1.021 35.414 -10.497 1.00 75.94 75 ARG A N 1
ATOM 561 C CA . ARG A 1 75 ? 0.317 36.704 -10.622 1.00 75.94 75 ARG A CA 1
ATOM 562 C C . ARG A 1 75 ? 0.542 37.337 -11.995 1.00 75.94 75 ARG A C 1
ATOM 564 O O . ARG A 1 75 ? -0.411 37.808 -12.603 1.00 75.94 75 ARG A O 1
ATOM 571 N N . ALA A 1 76 ? 1.766 37.286 -12.519 1.00 68.38 76 ALA A N 1
ATOM 572 C CA . ALA A 1 76 ? 2.069 37.781 -13.861 1.00 68.38 76 ALA A CA 1
ATOM 573 C C . ALA A 1 76 ? 1.323 37.004 -14.966 1.00 68.38 76 ALA A C 1
ATOM 575 O O . ALA A 1 76 ? 0.957 37.589 -15.984 1.00 68.38 76 ALA A O 1
ATOM 576 N N . PHE A 1 77 ? 1.053 35.709 -14.766 1.00 64.12 77 PHE A N 1
ATOM 577 C CA . PHE A 1 77 ? 0.217 34.920 -15.676 1.00 64.12 77 PHE A CA 1
ATOM 578 C C . PHE A 1 77 ? -1.283 35.209 -15.527 1.00 64.12 77 PHE A C 1
ATOM 580 O O . PHE A 1 77 ? -1.997 35.184 -16.526 1.00 64.12 77 PHE A O 1
ATOM 587 N N . GLN A 1 78 ? -1.767 35.516 -14.320 1.00 64.31 78 GLN A N 1
ATOM 588 C CA . GLN A 1 78 ? -3.168 35.893 -14.099 1.00 64.31 78 GLN A CA 1
ATOM 589 C C . GLN A 1 78 ? -3.499 37.278 -14.668 1.00 64.31 78 GLN A C 1
ATOM 591 O O . GLN A 1 78 ? -4.572 37.445 -15.235 1.00 64.31 78 GLN A O 1
ATOM 596 N N . VAL A 1 79 ? -2.565 38.234 -14.620 1.00 59.09 79 VAL A N 1
ATOM 597 C CA . VAL A 1 79 ? -2.738 39.575 -15.221 1.00 59.09 79 VAL A CA 1
ATOM 598 C C . VAL A 1 79 ? -2.858 39.519 -16.754 1.00 59.09 79 VAL A C 1
ATOM 600 O O . VAL A 1 79 ? -3.440 40.414 -17.354 1.00 59.09 79 VAL A O 1
ATOM 603 N N . LYS A 1 80 ? -2.365 38.455 -17.405 1.00 49.19 80 LYS A N 1
ATOM 604 C CA . LYS A 1 80 ? -2.466 38.269 -18.866 1.00 49.19 80 LYS A CA 1
ATOM 605 C C . LYS A 1 80 ? -3.722 37.527 -19.331 1.00 49.19 80 LYS A C 1
ATOM 607 O O . LYS A 1 80 ? -3.895 37.345 -20.533 1.00 49.19 80 LYS A O 1
ATOM 612 N N . ARG A 1 81 ? -4.585 37.072 -18.420 1.00 47.47 81 ARG A N 1
ATOM 613 C CA . ARG A 1 81 ? -5.894 36.528 -18.795 1.00 47.47 81 ARG A CA 1
ATOM 614 C C . ARG A 1 81 ? -6.892 37.677 -18.796 1.00 47.47 81 ARG A C 1
ATOM 616 O O . ARG A 1 81 ? -7.396 38.048 -17.741 1.00 47.47 81 ARG A O 1
ATOM 623 N N . GLU A 1 82 ? -7.154 38.241 -19.974 1.00 47.03 82 GLU A N 1
ATOM 624 C CA . GLU A 1 82 ? -8.316 39.111 -20.149 1.00 47.03 82 GLU A CA 1
ATOM 625 C C . GLU A 1 82 ? -9.570 38.360 -19.672 1.00 47.03 82 GLU A C 1
ATOM 627 O O . GLU A 1 82 ? -9.752 37.183 -20.014 1.00 47.03 82 GLU A O 1
ATOM 632 N N . PRO A 1 83 ? -10.424 38.991 -18.850 1.00 49.66 83 PRO A N 1
ATOM 633 C CA . PRO A 1 83 ? -11.684 38.383 -18.471 1.00 49.66 83 PRO A CA 1
ATOM 634 C C . PRO A 1 83 ? -12.511 38.140 -19.742 1.00 49.66 83 PRO A C 1
ATOM 636 O O . PRO A 1 83 ? -12.576 39.023 -20.602 1.00 49.66 83 PRO A O 1
ATOM 639 N N . PRO A 1 84 ? -13.171 36.975 -19.881 1.00 47.34 84 PRO A N 1
ATOM 640 C CA . PRO A 1 84 ? -14.105 36.760 -20.974 1.00 47.34 84 PRO A CA 1
ATOM 641 C C . PRO A 1 84 ? -15.149 37.875 -20.933 1.00 47.34 84 PRO A C 1
ATOM 643 O O . PRO A 1 84 ? -15.801 38.068 -19.901 1.00 47.34 84 PRO A O 1
ATOM 646 N N . ARG A 1 85 ? -15.285 38.628 -22.032 1.00 48.59 85 ARG A N 1
ATOM 647 C CA . ARG A 1 85 ? -16.353 39.618 -22.202 1.00 48.59 85 ARG A CA 1
ATOM 648 C C . ARG A 1 85 ? -17.686 38.926 -21.915 1.00 48.59 85 ARG A C 1
ATOM 650 O O . ARG A 1 85 ? -18.134 38.095 -22.701 1.00 48.59 85 ARG A O 1
ATOM 657 N N . ARG A 1 86 ? -18.308 39.254 -20.779 1.00 46.97 86 ARG A N 1
ATOM 658 C CA . ARG A 1 86 ? -19.707 38.908 -20.522 1.00 46.97 86 ARG A CA 1
ATOM 659 C C . ARG A 1 86 ? -20.549 39.699 -21.511 1.00 46.97 86 ARG A C 1
ATOM 661 O O . ARG A 1 86 ? -20.652 40.917 -21.400 1.00 46.97 86 ARG A O 1
ATOM 668 N N . VAL A 1 87 ? -21.127 38.994 -22.473 1.00 44.94 87 VAL A N 1
ATOM 669 C CA . VAL A 1 87 ? -22.278 39.487 -23.223 1.00 44.94 87 VAL A CA 1
ATOM 670 C C . VAL A 1 87 ? -23.426 39.556 -22.219 1.00 44.94 87 VAL A C 1
ATOM 672 O O . VAL A 1 87 ? -23.825 38.536 -21.660 1.00 44.94 87 VAL A O 1
ATOM 675 N N . MET A 1 88 ? -23.879 40.771 -21.913 1.00 36.69 88 MET A N 1
ATOM 676 C CA . MET A 1 88 ? -25.086 41.002 -21.123 1.00 36.69 88 MET A CA 1
ATOM 677 C C . MET A 1 88 ? -26.281 40.560 -21.972 1.00 36.69 88 MET A C 1
ATOM 679 O O . MET A 1 88 ? -26.623 41.233 -22.940 1.00 36.69 88 MET A O 1
ATOM 683 N N . ALA A 1 89 ? -26.878 39.416 -21.641 1.00 42.59 89 ALA A N 1
ATOM 684 C CA . ALA A 1 89 ? -28.219 39.075 -22.099 1.00 42.59 89 ALA A CA 1
ATOM 685 C C . ALA A 1 89 ? -29.226 39.704 -21.128 1.00 42.59 89 ALA A C 1
ATOM 687 O O . ALA A 1 89 ? -29.054 39.603 -19.911 1.00 42.59 89 ALA A O 1
ATOM 688 N N . SER A 1 90 ? -30.207 40.408 -21.691 1.00 43.81 90 SER A N 1
ATOM 689 C CA . SER A 1 90 ? -31.236 41.150 -20.975 1.00 43.81 90 SER A CA 1
ATOM 690 C C . SER A 1 90 ? -32.110 40.243 -20.118 1.00 43.81 90 SER A C 1
ATOM 692 O O . SER A 1 90 ? -32.479 39.137 -20.509 1.00 43.81 90 SER A O 1
ATOM 694 N N . SER A 1 91 ? -32.426 40.763 -18.940 1.00 44.56 91 SER A N 1
ATOM 695 C CA . SER A 1 91 ? -33.430 40.250 -18.025 1.00 44.56 91 SER A CA 1
ATOM 696 C C . SER A 1 91 ? -34.815 40.484 -18.616 1.00 44.56 91 SER A C 1
ATOM 698 O O . SER A 1 91 ? -35.172 41.637 -18.831 1.00 44.56 91 SER A O 1
ATOM 700 N N . ASP A 1 92 ? -35.577 39.414 -18.814 1.00 47.88 92 ASP A N 1
ATOM 701 C CA . ASP A 1 92 ? -37.035 39.464 -18.817 1.00 47.88 92 ASP A CA 1
ATOM 702 C C . ASP A 1 92 ? -37.568 38.345 -17.922 1.00 47.88 92 ASP A C 1
ATOM 704 O O . ASP A 1 92 ? -36.991 37.261 -17.796 1.00 47.88 92 ASP A O 1
ATOM 708 N N . GLU A 1 93 ? -38.626 38.710 -17.220 1.00 49.22 93 GLU A N 1
ATOM 709 C CA . GLU A 1 93 ? -39.194 38.073 -16.045 1.00 49.22 93 GLU A CA 1
ATOM 710 C C . GLU A 1 93 ? -39.842 36.715 -16.330 1.00 49.22 93 GLU A C 1
ATOM 712 O O . GLU A 1 93 ? -40.491 36.535 -17.357 1.00 49.22 93 GLU A O 1
ATOM 717 N N . GLN A 1 94 ? -39.776 35.798 -15.358 1.00 42.56 94 GLN A N 1
ATOM 718 C CA . GLN A 1 94 ? -40.954 35.023 -14.950 1.00 42.56 94 GLN A CA 1
ATOM 719 C C . GLN A 1 94 ? -40.707 34.276 -13.635 1.00 42.56 94 GLN A C 1
ATOM 721 O O . GLN A 1 94 ? -39.941 33.314 -13.560 1.00 42.56 94 GLN A O 1
ATOM 726 N N . GLU A 1 95 ? -41.404 34.728 -12.592 1.00 49.09 95 GLU A N 1
ATOM 727 C CA . GLU A 1 95 ? -41.724 33.927 -11.417 1.00 49.09 95 GLU A CA 1
ATOM 728 C C . GLU A 1 95 ? -42.589 32.730 -11.830 1.00 49.09 95 GLU A C 1
ATOM 730 O O . GLU A 1 95 ? -43.639 32.904 -12.449 1.00 49.09 95 GLU A O 1
ATOM 735 N N . LEU A 1 96 ? -42.207 31.515 -11.426 1.00 42.16 96 LEU A N 1
ATOM 736 C CA . LEU A 1 96 ? -43.169 30.426 -11.297 1.00 42.16 96 LEU A CA 1
ATOM 737 C C . LEU A 1 96 ? -42.749 29.400 -10.239 1.00 42.16 96 LEU A C 1
ATOM 739 O O . LEU A 1 96 ? -41.583 29.095 -10.006 1.00 42.16 96 LEU A O 1
ATOM 743 N N . SER A 1 97 ? -43.783 28.935 -9.562 1.00 47.66 97 SER A N 1
ATOM 744 C CA . SER A 1 97 ? -43.855 28.303 -8.254 1.00 47.66 97 SER A CA 1
ATOM 745 C C . SER A 1 97 ? -43.529 26.801 -8.192 1.00 47.66 97 SER A C 1
ATOM 747 O O . SER A 1 97 ? -43.786 26.089 -9.154 1.00 47.66 97 SER A O 1
ATOM 749 N N . LYS A 1 98 ? -43.209 26.344 -6.964 1.00 47.47 98 LYS A N 1
ATOM 750 C CA . LYS A 1 98 ? -43.511 25.024 -6.343 1.00 47.47 98 LYS A CA 1
ATOM 751 C C . LYS A 1 98 ? -42.851 23.756 -6.926 1.00 47.47 98 LYS A C 1
ATOM 753 O O . LYS A 1 98 ? -43.221 23.289 -7.988 1.00 47.47 98 LYS A O 1
ATOM 758 N N . GLU A 1 99 ? -41.988 23.113 -6.131 1.00 38.59 99 GLU A N 1
ATOM 759 C CA . GLU A 1 99 ? -42.276 21.861 -5.386 1.00 38.59 99 GLU A CA 1
ATOM 760 C C . GLU A 1 99 ? -40.995 21.266 -4.747 1.00 38.59 99 GLU A C 1
ATOM 762 O O . GLU A 1 99 ? -39.908 21.359 -5.324 1.00 38.59 99 GLU A O 1
ATOM 767 N N . PRO A 1 100 ? -41.079 20.626 -3.562 1.00 49.31 100 PRO A N 1
ATOM 768 C CA . PRO A 1 100 ? -39.950 19.930 -2.955 1.00 49.31 100 PRO A CA 1
ATOM 769 C C . PRO A 1 100 ? -39.788 18.524 -3.556 1.00 49.31 100 PRO A C 1
ATOM 771 O O . PRO A 1 100 ? -40.510 17.588 -3.218 1.00 49.31 100 PRO A O 1
ATOM 774 N N . SER A 1 101 ? -38.793 18.360 -4.432 1.00 43.16 101 SER A N 1
ATOM 775 C CA . SER A 1 101 ? -38.431 17.062 -5.012 1.00 43.16 101 SER A CA 1
ATOM 776 C C . SER A 1 101 ? -37.847 16.112 -3.959 1.00 43.16 101 SER A C 1
ATOM 778 O O . SER A 1 101 ? -36.678 16.191 -3.572 1.00 43.16 101 SER A O 1
ATOM 780 N N . ALA A 1 102 ? -38.674 15.167 -3.515 1.00 56.31 102 ALA A N 1
ATOM 781 C CA . ALA A 1 102 ? -38.275 13.995 -2.754 1.00 56.31 102 ALA A CA 1
ATOM 782 C C . ALA A 1 102 ? -37.845 12.862 -3.701 1.00 56.31 102 ALA A C 1
ATOM 784 O O . ALA A 1 102 ? -38.588 11.917 -3.944 1.00 56.31 102 ALA A O 1
ATOM 785 N N . ARG A 1 103 ? -36.612 12.915 -4.214 1.00 46.31 103 ARG A N 1
ATOM 786 C CA . ARG A 1 103 ? -35.902 11.720 -4.704 1.00 46.31 103 ARG A CA 1
ATOM 787 C C . ARG A 1 103 ? -34.435 11.788 -4.298 1.00 46.31 103 ARG A C 1
ATOM 789 O O . ARG A 1 103 ? -33.560 12.142 -5.082 1.00 46.31 103 ARG A O 1
ATOM 796 N N . ARG A 1 104 ? -34.159 11.379 -3.054 1.00 45.22 104 ARG A N 1
ATOM 797 C CA . ARG A 1 104 ? -32.857 10.791 -2.716 1.00 45.22 104 ARG A CA 1
ATOM 798 C C . ARG A 1 104 ? -32.724 9.539 -3.576 1.00 45.22 104 ARG A C 1
ATOM 800 O O . ARG A 1 104 ? -33.359 8.527 -3.295 1.00 45.22 104 ARG A O 1
ATOM 807 N N . SER A 1 105 ? -31.944 9.631 -4.646 1.00 48.75 105 SER A N 1
ATOM 808 C CA . SER A 1 105 ? -31.489 8.464 -5.385 1.00 48.75 105 SER A CA 1
ATOM 809 C C . SER A 1 105 ? -30.771 7.542 -4.401 1.00 48.75 105 SER A C 1
ATOM 811 O O . SER A 1 105 ? -29.757 7.897 -3.800 1.00 48.75 105 SER A O 1
ATOM 813 N N . TYR A 1 106 ? -31.352 6.367 -4.174 1.00 48.28 106 TYR A N 1
ATOM 814 C CA . TYR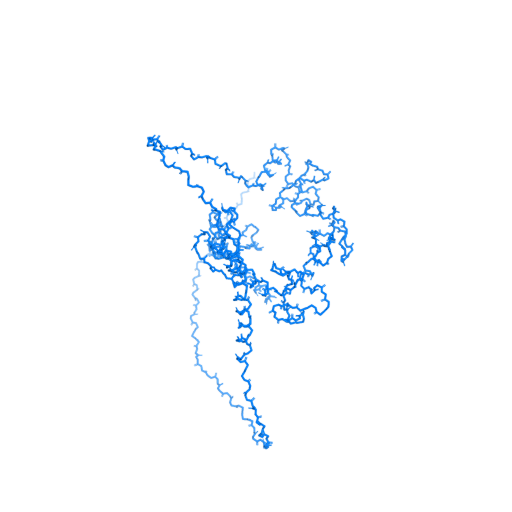 A 1 106 ? -30.679 5.281 -3.485 1.00 48.28 106 TYR A CA 1
ATOM 815 C C . TYR A 1 106 ? -29.447 4.929 -4.320 1.00 48.28 106 TYR A C 1
ATOM 817 O O . TYR A 1 106 ? -29.566 4.375 -5.408 1.00 48.28 106 TYR A O 1
ATOM 825 N N . VAL A 1 107 ? -28.265 5.329 -3.853 1.00 42.91 107 VAL A N 1
ATOM 826 C CA . VAL A 1 107 ? -26.999 4.834 -4.390 1.00 42.91 107 VAL A CA 1
ATOM 827 C C . VAL A 1 107 ? -26.787 3.480 -3.720 1.00 42.91 107 VAL A C 1
ATOM 829 O O . VAL A 1 107 ? -26.601 3.467 -2.498 1.00 42.91 107 VAL A O 1
ATOM 832 N N . PRO A 1 108 ? -26.842 2.351 -4.453 1.00 46.59 108 PRO A N 1
ATOM 833 C CA . PRO A 1 108 ? -26.603 1.044 -3.865 1.00 46.59 108 PRO A CA 1
ATOM 834 C C . PRO A 1 108 ? -25.266 1.073 -3.139 1.00 46.59 108 PRO A C 1
ATOM 836 O O . PRO A 1 108 ? -24.243 1.503 -3.688 1.00 46.59 108 PRO A O 1
ATOM 839 N N . ARG A 1 109 ? -25.290 0.676 -1.867 1.00 47.03 109 ARG A N 1
ATOM 840 C CA . ARG A 1 109 ? -24.087 0.534 -1.056 1.00 47.03 109 ARG A CA 1
ATOM 841 C C . ARG A 1 109 ? -23.181 -0.426 -1.819 1.00 47.03 109 ARG A C 1
ATOM 843 O O . ARG A 1 109 ? -23.551 -1.579 -1.983 1.00 47.03 109 ARG A O 1
ATOM 850 N N . LYS A 1 110 ? -22.039 0.053 -2.329 1.00 47.78 110 LYS A N 1
ATOM 851 C CA . LYS A 1 110 ? -21.031 -0.819 -2.946 1.00 47.78 110 LYS A CA 1
ATOM 852 C C . LYS A 1 110 ? -20.678 -1.886 -1.920 1.00 47.78 110 LYS A C 1
ATOM 854 O O . LYS A 1 110 ? -20.012 -1.581 -0.929 1.00 47.78 110 LYS A O 1
ATOM 859 N N . GLU A 1 111 ? -21.183 -3.092 -2.132 1.00 47.88 111 GLU A N 1
ATOM 860 C CA . GLU A 1 111 ? -20.804 -4.247 -1.340 1.00 47.88 111 GLU A CA 1
ATOM 861 C C . GLU A 1 111 ? -19.291 -4.410 -1.445 1.00 47.88 111 GLU A C 1
ATOM 863 O O . GLU A 1 111 ? -18.682 -4.095 -2.474 1.00 47.88 111 GLU A O 1
ATOM 868 N N . ASN A 1 112 ? -18.663 -4.795 -0.335 1.00 53.72 112 ASN A N 1
ATOM 869 C CA . ASN A 1 112 ? -17.221 -4.964 -0.309 1.00 53.72 112 ASN A CA 1
ATOM 870 C C . ASN A 1 112 ? -16.866 -6.060 -1.331 1.00 53.72 112 ASN A C 1
ATOM 872 O O . ASN A 1 112 ? -17.304 -7.194 -1.136 1.00 53.72 112 ASN A O 1
ATOM 876 N N . PRO A 1 113 ? -16.084 -5.773 -2.391 1.00 58.75 113 PRO A N 1
ATOM 877 C CA . PRO A 1 113 ? -15.767 -6.760 -3.426 1.00 58.75 113 PRO A CA 1
ATOM 878 C C . PRO A 1 113 ? -15.054 -8.012 -2.886 1.00 58.75 113 PRO A C 1
ATOM 880 O O . PRO A 1 113 ? -14.973 -9.014 -3.585 1.00 58.75 113 PRO A O 1
ATOM 883 N N . GLU A 1 114 ? -14.543 -7.971 -1.653 1.00 60.00 114 GLU A N 1
ATOM 884 C CA . GLU A 1 114 ? -14.007 -9.139 -0.944 1.00 60.00 114 GLU A CA 1
ATOM 885 C C . GLU A 1 114 ? -15.100 -10.152 -0.559 1.00 60.00 114 GLU A C 1
ATOM 887 O O . GLU A 1 114 ? -14.888 -11.347 -0.724 1.00 60.00 114 GLU A O 1
ATOM 892 N N . VAL A 1 115 ? -16.279 -9.686 -0.126 1.00 63.28 115 VAL A N 1
ATOM 893 C CA . VAL A 1 115 ? -17.403 -10.548 0.296 1.00 63.28 115 VAL A CA 1
ATOM 894 C C . VAL A 1 115 ? -18.062 -11.222 -0.911 1.00 63.28 115 VAL A C 1
ATOM 896 O O . VAL A 1 115 ? -18.488 -12.369 -0.831 1.00 63.28 115 VAL A O 1
ATOM 899 N N . VAL A 1 116 ? -18.077 -10.532 -2.055 1.00 73.31 116 VAL A N 1
ATOM 900 C CA . VAL A 1 116 ? -18.693 -11.022 -3.298 1.00 73.31 116 VAL A CA 1
ATOM 901 C C . VAL A 1 116 ? -17.998 -12.286 -3.815 1.00 73.31 116 VAL A C 1
ATOM 903 O O . VAL A 1 116 ? -18.659 -13.201 -4.293 1.00 73.31 116 VAL A O 1
ATOM 906 N N . MET A 1 117 ? -16.669 -12.368 -3.694 1.00 78.94 117 MET A N 1
ATOM 907 C CA . MET A 1 117 ? -15.921 -13.523 -4.203 1.00 78.94 117 MET A CA 1
ATOM 908 C C . MET A 1 117 ? -16.043 -14.757 -3.309 1.00 78.94 117 MET A C 1
ATOM 910 O O . MET A 1 117 ? -16.021 -15.864 -3.827 1.00 78.94 117 MET A O 1
ATOM 914 N N . GLU A 1 118 ? -16.161 -14.602 -1.988 1.00 85.25 118 GLU A N 1
ATOM 915 C CA . GLU A 1 118 ? -16.361 -15.753 -1.092 1.00 85.25 118 GLU A CA 1
ATOM 916 C C . GLU A 1 118 ? -17.746 -16.367 -1.281 1.00 85.25 118 GLU A C 1
ATOM 918 O O . GLU A 1 118 ? -17.856 -17.579 -1.462 1.00 85.25 118 GLU A O 1
ATOM 923 N N . ALA A 1 119 ? -18.783 -15.524 -1.329 1.00 86.00 119 ALA A N 1
ATOM 924 C CA . ALA A 1 119 ? -20.146 -15.960 -1.615 1.00 86.00 119 ALA A CA 1
ATOM 925 C C . ALA A 1 119 ? -20.235 -16.691 -2.964 1.00 86.00 119 ALA A C 1
ATOM 927 O O . ALA A 1 119 ? -20.837 -17.756 -3.033 1.00 86.00 119 ALA A O 1
ATOM 928 N N . TYR A 1 120 ? -19.550 -16.188 -3.997 1.00 88.81 120 TYR A N 1
ATOM 929 C CA . TYR A 1 120 ? -19.501 -16.815 -5.320 1.00 88.81 120 TYR A CA 1
ATOM 930 C C . TYR A 1 120 ? -19.031 -18.281 -5.295 1.00 88.81 120 TYR A C 1
ATOM 932 O O . TYR A 1 120 ? -19.625 -19.131 -5.959 1.00 88.81 120 TYR A O 1
ATOM 940 N N . TRP A 1 121 ? -17.985 -18.605 -4.527 1.00 91.12 121 TRP A N 1
ATOM 941 C CA . TRP A 1 121 ? -17.502 -19.990 -4.419 1.00 91.12 121 TRP A CA 1
ATOM 942 C C . TRP A 1 121 ? -18.458 -20.871 -3.616 1.00 91.12 121 TRP A C 1
ATOM 944 O O . TRP A 1 121 ? -18.734 -22.002 -4.017 1.00 91.12 121 TRP A O 1
ATOM 954 N N . ILE A 1 122 ? -19.000 -20.329 -2.522 1.00 91.00 122 ILE A N 1
ATOM 955 C CA . ILE A 1 122 ? -19.950 -21.031 -1.651 1.00 91.00 122 ILE A CA 1
ATOM 956 C C . ILE A 1 122 ? -21.235 -21.372 -2.417 1.00 91.00 122 ILE A C 1
ATOM 958 O O . ILE A 1 122 ? -21.711 -22.502 -2.339 1.00 91.00 122 ILE A O 1
ATOM 962 N N . GLU A 1 123 ? -21.772 -20.438 -3.206 1.00 92.12 123 GLU A N 1
ATOM 963 C CA . GLU A 1 123 ? -22.971 -20.643 -4.033 1.00 92.12 123 GLU A CA 1
ATOM 964 C C . GLU A 1 123 ? -22.783 -21.738 -5.090 1.00 92.12 123 GLU A C 1
ATOM 966 O O . GLU A 1 123 ? -23.736 -22.424 -5.458 1.00 92.12 123 GLU A O 1
ATOM 971 N N . ARG A 1 124 ? -21.546 -21.942 -5.552 1.00 92.00 124 ARG A N 1
ATOM 972 C CA . ARG A 1 124 ? -21.183 -23.013 -6.488 1.00 92.00 124 ARG A CA 1
ATOM 973 C C . ARG A 1 124 ? -20.860 -24.343 -5.803 1.00 92.00 124 ARG A C 1
ATOM 975 O O . ARG A 1 124 ? -20.517 -25.300 -6.492 1.00 92.00 124 ARG A O 1
ATOM 982 N N . GLY A 1 125 ? -20.962 -24.414 -4.475 1.00 93.75 125 GLY A N 1
ATOM 983 C CA . GLY A 1 125 ? -20.628 -25.609 -3.703 1.00 93.75 125 GLY A CA 1
ATOM 984 C C . GLY A 1 125 ? -19.140 -25.965 -3.745 1.00 93.75 125 GLY A C 1
ATOM 985 O O . GLY A 1 125 ? -18.789 -27.123 -3.532 1.00 93.75 125 GLY A O 1
ATOM 986 N N . VAL A 1 126 ? -18.269 -24.996 -4.046 1.00 93.62 126 VAL A N 1
ATOM 987 C CA . VAL A 1 126 ? -16.820 -25.207 -4.105 1.00 93.62 126 VAL A CA 1
ATOM 988 C C . VAL A 1 126 ? -16.221 -24.952 -2.728 1.00 93.62 126 VAL A C 1
ATOM 990 O O . VAL A 1 126 ? -16.443 -23.903 -2.120 1.00 93.62 126 VAL A O 1
ATOM 993 N N . GLU A 1 127 ? -15.446 -25.913 -2.230 1.00 92.62 127 GLU A N 1
ATOM 994 C CA . GLU A 1 127 ? -14.763 -25.781 -0.947 1.00 92.62 127 GLU A CA 1
ATOM 995 C C . GLU A 1 127 ? -13.692 -24.680 -1.011 1.00 92.62 127 GLU A C 1
ATOM 997 O O . GLU A 1 127 ? -12.909 -24.600 -1.961 1.00 92.62 127 GLU A O 1
ATOM 1002 N N . LEU A 1 128 ? -13.640 -23.820 0.011 1.00 93.88 128 LEU A N 1
ATOM 1003 C CA . LEU A 1 128 ? -12.665 -22.733 0.117 1.00 93.88 128 LEU A CA 1
ATOM 1004 C C . LEU A 1 128 ? -11.298 -23.265 0.575 1.00 93.88 128 LEU A C 1
ATOM 1006 O O . LEU A 1 128 ? -10.828 -22.989 1.679 1.00 93.88 128 LEU A O 1
ATOM 1010 N N . VAL A 1 129 ? -10.657 -24.034 -0.303 1.00 96.56 129 VAL A N 1
ATOM 1011 C CA . VAL A 1 129 ? -9.298 -24.556 -0.139 1.00 96.56 129 VAL A CA 1
ATOM 1012 C C . VAL A 1 129 ? -8.459 -24.114 -1.327 1.00 96.56 129 VAL A C 1
ATOM 1014 O O . VAL A 1 129 ? -8.857 -24.232 -2.481 1.00 96.56 129 VAL A O 1
ATOM 1017 N N . CYS A 1 130 ? -7.274 -23.573 -1.056 1.00 96.94 130 CYS A N 1
ATOM 1018 C CA . CYS A 1 130 ? -6.407 -23.059 -2.104 1.00 96.94 130 CYS A CA 1
ATOM 1019 C C . CYS A 1 130 ? -5.874 -24.197 -2.963 1.00 96.94 130 CYS A C 1
ATOM 1021 O O . CYS A 1 130 ? -5.067 -24.992 -2.481 1.00 96.94 130 CYS A O 1
ATOM 1023 N N . SER A 1 131 ? -6.205 -24.200 -4.252 1.00 96.31 131 SER A N 1
ATOM 1024 C CA . SER A 1 131 ? -5.832 -25.304 -5.143 1.00 96.31 131 SER A CA 1
ATOM 1025 C C . SER A 1 131 ? -4.335 -25.414 -5.476 1.00 96.31 131 SER A C 1
ATOM 1027 O O . SER A 1 131 ? -3.907 -26.342 -6.160 1.00 96.31 131 SER A O 1
ATOM 1029 N N . GLU A 1 132 ? -3.524 -24.479 -4.975 1.00 95.19 132 GLU A N 1
ATOM 1030 C CA . GLU A 1 132 ? -2.069 -24.412 -5.174 1.00 95.19 132 GLU A CA 1
ATOM 1031 C C . GLU A 1 132 ? -1.261 -24.697 -3.899 1.00 95.19 132 GLU A C 1
ATOM 1033 O O . GLU A 1 132 ? -0.054 -24.926 -3.964 1.00 95.19 132 GLU A O 1
ATOM 1038 N N . CYS A 1 133 ? -1.862 -24.564 -2.713 1.00 95.06 133 CYS A N 1
ATOM 1039 C CA . CYS A 1 133 ? -1.115 -24.714 -1.457 1.00 95.06 133 CYS A CA 1
ATOM 1040 C C . CYS A 1 133 ? -1.928 -25.249 -0.281 1.00 95.06 133 CYS A C 1
ATOM 1042 O O . CYS A 1 133 ? -1.444 -25.164 0.845 1.00 95.06 133 CYS A O 1
ATOM 1044 N N . GLU A 1 134 ? -3.164 -25.687 -0.523 1.00 95.38 134 GLU A N 1
ATOM 1045 C CA . GLU A 1 134 ? -4.058 -26.301 0.469 1.00 95.38 134 GLU A CA 1
ATOM 1046 C C . GLU A 1 134 ? -4.363 -25.414 1.689 1.00 95.38 134 GLU A C 1
ATOM 1048 O O . GLU A 1 134 ? -4.891 -25.867 2.698 1.00 95.38 134 GLU A O 1
ATOM 1053 N N . ALA A 1 135 ? -4.053 -24.115 1.615 1.00 94.12 135 ALA A N 1
ATOM 1054 C CA . ALA A 1 135 ? -4.407 -23.178 2.670 1.00 94.12 135 ALA A CA 1
ATOM 1055 C C . ALA A 1 135 ? -5.930 -23.081 2.755 1.00 94.12 135 ALA A C 1
ATOM 1057 O O . ALA A 1 135 ? -6.567 -22.816 1.740 1.00 94.12 135 ALA A O 1
ATOM 1058 N N . THR A 1 136 ? -6.475 -23.245 3.955 1.00 92.75 136 THR A N 1
ATOM 1059 C CA . THR A 1 136 ? -7.907 -23.107 4.269 1.00 92.75 136 THR A CA 1
ATOM 1060 C C . THR A 1 136 ? -8.276 -21.688 4.712 1.00 92.75 136 THR A C 1
ATOM 1062 O O . THR A 1 136 ? -9.446 -21.331 4.784 1.00 92.75 136 THR A O 1
ATOM 1065 N N . GLU A 1 137 ? -7.275 -20.846 4.984 1.00 91.69 137 GLU A N 1
ATOM 1066 C CA . GLU A 1 137 ? -7.459 -19.462 5.413 1.00 91.69 137 GLU A CA 1
ATOM 1067 C C . GLU A 1 137 ? -6.690 -18.491 4.514 1.00 91.69 137 GLU A C 1
ATOM 1069 O O . GLU A 1 137 ? -5.528 -18.700 4.146 1.00 91.69 137 GLU A O 1
ATOM 1074 N N . THR A 1 138 ? -7.319 -17.364 4.184 1.00 92.06 138 THR A N 1
ATOM 1075 C CA . THR A 1 138 ? -6.676 -16.284 3.439 1.00 92.06 138 THR A CA 1
ATOM 1076 C C . THR A 1 138 ? -7.377 -14.952 3.674 1.00 92.06 138 THR A C 1
ATOM 1078 O O . THR A 1 138 ? -8.486 -14.899 4.186 1.00 92.06 138 THR A O 1
ATOM 1081 N N . SER A 1 139 ? -6.732 -13.845 3.299 1.00 88.88 139 SER A N 1
ATOM 1082 C CA . SER A 1 139 ? -7.360 -12.521 3.377 1.00 88.88 139 SER A CA 1
ATOM 1083 C C . SER A 1 139 ? -8.408 -12.283 2.288 1.00 88.88 139 SER A C 1
ATOM 1085 O O . SER A 1 139 ? -9.152 -11.317 2.381 1.00 88.88 139 SER A O 1
ATOM 1087 N N . ARG A 1 140 ? -8.357 -13.057 1.196 1.00 91.81 140 ARG A N 1
ATOM 1088 C CA . ARG A 1 140 ? -9.339 -13.051 0.105 1.00 91.81 140 ARG A CA 1
ATOM 1089 C C . ARG A 1 140 ? -9.160 -14.278 -0.779 1.00 91.81 140 ARG A C 1
ATOM 1091 O O . ARG A 1 140 ? -8.025 -14.611 -1.140 1.00 91.81 140 ARG A O 1
ATOM 1098 N N . TRP A 1 141 ? -10.273 -14.863 -1.186 1.00 94.19 141 TRP A N 1
ATOM 1099 C CA . TRP A 1 141 ? -10.329 -15.894 -2.213 1.00 94.19 141 TRP A CA 1
ATOM 1100 C C . TRP A 1 141 ? -10.430 -15.267 -3.602 1.00 94.19 141 TRP A C 1
ATOM 1102 O O . TRP A 1 141 ? -11.073 -14.233 -3.792 1.00 94.19 141 TRP A O 1
ATOM 1112 N N . VAL A 1 142 ? -9.713 -15.834 -4.569 1.00 94.62 142 VAL A N 1
ATOM 1113 C CA . VAL A 1 142 ? -9.643 -15.321 -5.943 1.00 94.62 142 VAL A CA 1
ATOM 1114 C C . VAL A 1 142 ? -9.718 -16.484 -6.918 1.00 94.62 142 VAL A C 1
ATOM 1116 O O . VAL A 1 142 ? -9.283 -17.581 -6.599 1.00 94.62 142 VAL A O 1
ATOM 1119 N N . GLU A 1 143 ? -10.242 -16.221 -8.106 1.00 95.38 143 GLU A N 1
ATOM 1120 C CA . GLU A 1 143 ? -10.225 -17.147 -9.234 1.00 95.38 143 GLU A CA 1
ATOM 1121 C C . GLU A 1 143 ? -8.795 -17.486 -9.665 1.00 95.38 143 GLU A C 1
ATOM 1123 O O . GLU A 1 143 ? -7.947 -16.596 -9.835 1.00 95.38 143 GLU A O 1
ATOM 1128 N N . ASN A 1 144 ? -8.516 -18.782 -9.809 1.00 94.38 144 ASN A N 1
ATOM 1129 C CA . ASN A 1 144 ? -7.235 -19.264 -10.302 1.00 94.38 144 ASN A CA 1
ATOM 1130 C C . ASN A 1 144 ? -7.112 -18.954 -11.801 1.00 94.38 144 ASN A C 1
ATOM 1132 O O . ASN A 1 144 ? -7.994 -19.260 -12.597 1.00 94.38 144 ASN A O 1
ATOM 1136 N N . ARG A 1 145 ? -5.993 -18.342 -12.206 1.00 92.75 145 ARG A N 1
ATOM 1137 C CA . ARG A 1 145 ? -5.770 -17.951 -13.609 1.00 92.75 145 ARG A CA 1
ATOM 1138 C C . ARG A 1 145 ? -5.556 -19.133 -14.552 1.00 92.75 145 ARG A C 1
ATOM 1140 O O . ARG A 1 145 ? -5.744 -18.968 -15.752 1.00 92.75 145 ARG A O 1
ATOM 1147 N N . GLU A 1 146 ? -5.086 -20.258 -14.027 1.00 91.88 146 GLU A N 1
ATOM 1148 C CA . GLU A 1 146 ? -4.820 -21.478 -14.796 1.00 91.88 146 GLU A CA 1
ATOM 1149 C C . GLU A 1 146 ? -6.017 -22.433 -14.752 1.00 91.88 146 GLU A C 1
ATOM 1151 O O . GLU A 1 146 ? -6.259 -23.155 -15.716 1.00 91.88 146 GLU A O 1
ATOM 1156 N N . ARG A 1 147 ? -6.785 -22.403 -13.654 1.00 94.38 147 ARG A N 1
ATOM 1157 C CA . ARG A 1 147 ? -7.947 -23.267 -13.402 1.00 94.38 147 ARG A CA 1
ATOM 1158 C C . ARG A 1 147 ? -9.143 -22.440 -12.897 1.00 94.38 147 ARG A C 1
ATOM 1160 O O . ARG A 1 147 ? -9.399 -22.445 -11.700 1.00 94.38 147 ARG A O 1
ATOM 1167 N N . PRO A 1 148 ? -9.866 -21.721 -13.775 1.00 93.88 148 PRO A N 1
ATOM 1168 C CA . PRO A 1 148 ? -10.929 -20.774 -13.401 1.00 93.88 148 PRO A CA 1
ATOM 1169 C C . PRO A 1 148 ? -12.004 -21.292 -12.435 1.00 93.88 148 PRO A C 1
ATOM 1171 O O . PRO A 1 148 ? -12.594 -20.508 -11.703 1.00 93.88 148 PRO A O 1
ATOM 1174 N N . ASP A 1 149 ? -12.251 -22.601 -12.395 1.00 93.50 149 ASP A N 1
ATOM 1175 C CA . ASP A 1 149 ? -13.249 -23.210 -11.506 1.00 93.50 149 ASP A CA 1
ATOM 1176 C C . ASP A 1 149 ? -12.720 -23.536 -10.099 1.00 93.50 149 ASP A C 1
ATOM 1178 O O . ASP A 1 149 ? -13.459 -24.048 -9.261 1.00 93.50 149 ASP A O 1
ATOM 1182 N N . GLU A 1 150 ? -11.458 -23.215 -9.810 1.00 95.50 150 GLU A N 1
ATOM 1183 C CA . GLU A 1 150 ? -10.830 -23.467 -8.519 1.00 95.50 150 GLU A CA 1
ATOM 1184 C C . GLU A 1 150 ? -10.434 -22.162 -7.801 1.00 95.50 150 GLU A C 1
ATOM 1186 O O . GLU A 1 150 ? -9.843 -21.254 -8.407 1.00 95.50 150 GLU A O 1
ATOM 1191 N N . PRO A 1 151 ? -10.679 -22.059 -6.483 1.00 96.50 151 PRO A N 1
ATOM 1192 C CA . PRO A 1 151 ? -10.258 -20.911 -5.704 1.00 96.50 151 PRO A CA 1
ATOM 1193 C C . PRO A 1 151 ? -8.765 -20.988 -5.353 1.00 96.50 151 PRO A C 1
ATOM 1195 O O . PRO A 1 151 ? -8.215 -22.018 -4.959 1.00 96.50 151 PRO A O 1
ATOM 1198 N N . VAL A 1 152 ? -8.093 -19.840 -5.411 1.00 96.69 152 VAL A N 1
ATOM 1199 C CA . VAL A 1 152 ? -6.732 -19.653 -4.897 1.00 96.69 152 VAL A CA 1
ATOM 1200 C C . VAL A 1 152 ? -6.687 -18.576 -3.832 1.00 96.69 152 VAL A C 1
ATOM 1202 O O . VAL A 1 152 ? -7.362 -17.544 -3.895 1.00 96.69 152 VAL A O 1
ATOM 1205 N N . CYS A 1 153 ? -5.815 -18.790 -2.850 1.00 95.56 153 CYS A N 1
ATOM 1206 C CA . CYS A 1 153 ? -5.558 -17.799 -1.822 1.00 95.56 153 CYS A CA 1
ATOM 1207 C C . CYS A 1 153 ? -4.869 -16.556 -2.413 1.00 95.56 153 CYS A C 1
ATOM 1209 O O . CYS A 1 153 ? -4.148 -16.623 -3.417 1.00 95.56 153 CYS A O 1
ATOM 1211 N N . ALA A 1 154 ? -5.012 -15.410 -1.741 1.00 93.06 154 ALA A N 1
ATOM 1212 C CA . ALA A 1 154 ? -4.438 -14.133 -2.177 1.00 93.06 154 ALA A CA 1
ATOM 1213 C C . ALA A 1 154 ? -2.926 -14.198 -2.487 1.00 93.06 154 ALA A C 1
ATOM 1215 O O . ALA A 1 154 ? -2.432 -13.512 -3.386 1.00 93.06 154 ALA A O 1
ATOM 1216 N N . ALA A 1 155 ? -2.181 -15.022 -1.742 1.00 92.50 155 ALA A N 1
ATOM 1217 C CA . ALA A 1 155 ? -0.744 -15.199 -1.922 1.00 92.50 155 ALA A CA 1
ATOM 1218 C C . ALA A 1 155 ? -0.407 -16.007 -3.187 1.00 92.50 155 ALA A C 1
ATOM 1220 O O . ALA A 1 155 ? 0.496 -15.620 -3.930 1.00 92.50 155 ALA A O 1
ATOM 1221 N N . CYS A 1 156 ? -1.133 -17.096 -3.462 1.00 94.31 156 CYS A N 1
ATOM 1222 C CA . CYS A 1 156 ? -0.982 -17.876 -4.693 1.00 94.31 156 CYS A CA 1
ATOM 1223 C C . CYS A 1 156 ? -1.369 -17.052 -5.917 1.00 94.31 156 CYS A C 1
ATOM 1225 O O . CYS A 1 156 ? -0.589 -16.975 -6.863 1.00 94.31 156 CYS A O 1
ATOM 1227 N N . TYR A 1 157 ? -2.476 -16.312 -5.847 1.00 93.81 157 TYR A N 1
ATOM 1228 C CA . TYR A 1 157 ? -2.869 -15.392 -6.912 1.00 93.81 157 TYR A CA 1
ATOM 1229 C C . TYR A 1 157 ? -1.785 -14.335 -7.206 1.00 93.81 157 TYR A C 1
ATOM 1231 O O . TYR A 1 157 ? -1.451 -14.056 -8.360 1.00 93.81 157 TYR A O 1
ATOM 1239 N N . ALA A 1 158 ? -1.154 -13.773 -6.167 1.00 91.38 158 ALA A N 1
ATOM 1240 C CA . ALA A 1 158 ? -0.040 -12.839 -6.340 1.00 91.38 158 ALA A CA 1
ATOM 1241 C C . ALA A 1 158 ? 1.196 -13.488 -6.997 1.00 91.38 158 ALA A C 1
ATOM 1243 O O . ALA A 1 158 ? 1.884 -12.816 -7.772 1.00 91.38 158 ALA A O 1
ATOM 1244 N N . ARG A 1 159 ? 1.470 -14.772 -6.717 1.00 90.94 159 ARG A N 1
ATOM 1245 C CA . ARG A 1 159 ? 2.532 -15.552 -7.380 1.00 90.94 159 ARG A CA 1
ATOM 1246 C C . ARG A 1 159 ? 2.211 -15.818 -8.847 1.00 90.94 159 ARG A C 1
ATOM 1248 O O . ARG A 1 159 ? 3.081 -15.598 -9.683 1.00 90.94 159 ARG A O 1
ATOM 1255 N N . GLN A 1 160 ? 0.971 -16.179 -9.174 1.00 92.31 160 GLN A N 1
ATOM 1256 C CA . GLN A 1 160 ? 0.525 -16.346 -10.563 1.00 92.31 160 GLN A CA 1
ATOM 1257 C C . GLN A 1 160 ? 0.710 -15.047 -11.362 1.00 92.31 160 GLN A C 1
ATOM 1259 O O . GLN A 1 160 ? 1.344 -15.038 -12.413 1.00 92.31 160 GLN A O 1
ATOM 1264 N N . LEU A 1 161 ? 0.278 -13.903 -10.816 1.00 90.88 161 LEU A N 1
ATOM 1265 C CA . LEU A 1 161 ? 0.514 -12.588 -11.435 1.00 90.88 161 LEU A CA 1
ATOM 1266 C C . LEU A 1 161 ? 1.998 -12.216 -11.550 1.00 90.88 161 LEU A C 1
ATOM 1268 O O . LEU A 1 161 ? 2.385 -11.430 -12.415 1.00 90.88 161 LEU A O 1
ATOM 1272 N N . ALA A 1 162 ? 2.832 -12.694 -10.631 1.00 90.25 162 ALA A N 1
ATOM 1273 C CA . ALA A 1 162 ? 4.268 -12.491 -10.706 1.00 90.25 162 ALA A CA 1
ATOM 1274 C C . ALA A 1 162 ? 4.887 -13.353 -11.812 1.00 90.25 162 ALA A C 1
ATOM 1276 O O . ALA A 1 162 ? 5.736 -12.849 -12.543 1.00 90.25 162 ALA A O 1
ATOM 1277 N N . ALA A 1 163 ? 4.432 -14.597 -11.978 1.00 91.06 163 ALA A N 1
ATOM 1278 C CA . ALA A 1 163 ? 4.885 -15.507 -13.024 1.00 91.06 163 ALA A CA 1
ATOM 1279 C C . ALA A 1 163 ? 4.659 -14.925 -14.429 1.00 91.06 163 ALA A C 1
ATOM 1281 O O . ALA A 1 163 ? 5.578 -14.938 -15.245 1.00 91.06 163 ALA A O 1
ATOM 1282 N N . THR A 1 164 ? 3.511 -14.279 -14.679 1.00 91.88 164 THR A N 1
ATOM 1283 C CA . THR A 1 164 ? 3.236 -13.622 -15.975 1.00 91.88 164 THR A CA 1
ATOM 1284 C C . THR A 1 164 ? 4.157 -12.435 -16.278 1.00 91.88 164 THR A C 1
ATOM 1286 O O . THR A 1 164 ? 4.136 -11.901 -17.382 1.00 91.88 164 THR A O 1
ATOM 1289 N N . ARG A 1 165 ? 4.938 -11.961 -15.299 1.00 92.81 165 ARG A N 1
ATOM 1290 C CA . ARG A 1 165 ? 5.885 -10.843 -15.447 1.00 92.81 165 ARG A CA 1
ATOM 1291 C C . ARG A 1 165 ? 7.321 -11.317 -15.683 1.00 92.81 165 ARG A C 1
ATOM 1293 O O . ARG A 1 165 ? 8.217 -10.481 -15.773 1.00 92.81 165 ARG A O 1
ATOM 1300 N N . GLY A 1 166 ? 7.539 -12.629 -15.782 1.00 92.88 166 GLY A N 1
ATOM 1301 C CA . GLY A 1 166 ? 8.839 -13.225 -16.069 1.00 92.88 166 GLY A CA 1
ATOM 1302 C C . GLY A 1 166 ? 9.821 -13.127 -14.901 1.00 92.88 166 GLY A C 1
ATOM 1303 O O . GLY A 1 166 ? 9.449 -13.262 -13.734 1.00 92.88 166 GLY A O 1
ATOM 1304 N N . LYS A 1 167 ? 11.101 -12.920 -15.223 1.00 95.19 167 LYS A N 1
ATOM 1305 C CA . LYS A 1 167 ? 12.208 -12.909 -14.257 1.00 95.19 167 LYS A CA 1
ATOM 1306 C C . LYS A 1 167 ? 12.434 -11.528 -13.655 1.00 95.19 167 LYS A C 1
ATOM 1308 O O . LYS A 1 167 ? 12.328 -10.503 -14.322 1.00 95.19 167 LYS A O 1
ATOM 1313 N N . CYS A 1 168 ? 12.809 -11.502 -12.380 1.00 94.31 168 CYS A N 1
ATOM 1314 C CA . CYS A 1 168 ? 13.310 -10.307 -11.718 1.00 94.31 168 CYS A CA 1
ATOM 1315 C C . CYS A 1 168 ? 14.614 -9.857 -12.383 1.00 94.31 168 CYS A C 1
ATOM 1317 O O . CYS A 1 168 ? 15.628 -10.546 -12.268 1.00 94.31 168 CYS A O 1
ATOM 1319 N N . CYS A 1 169 ? 14.630 -8.665 -12.981 1.00 92.88 169 CYS A N 1
ATOM 1320 C CA . CYS A 1 169 ? 15.812 -8.166 -13.690 1.00 92.88 169 CYS A CA 1
ATOM 1321 C C . CYS A 1 169 ? 17.035 -7.928 -12.783 1.00 92.88 169 CYS A C 1
ATOM 1323 O O . CYS A 1 169 ? 18.157 -7.837 -13.270 1.00 92.88 169 CYS A O 1
ATOM 1325 N N . LYS A 1 170 ? 16.840 -7.839 -11.458 1.00 90.06 170 LYS A N 1
ATOM 1326 C CA . LYS A 1 170 ? 17.918 -7.573 -10.492 1.00 90.06 170 LYS A CA 1
ATOM 1327 C C . LYS A 1 170 ? 18.523 -8.823 -9.856 1.00 90.06 170 LYS A C 1
ATOM 1329 O O . LYS A 1 170 ? 19.694 -8.807 -9.505 1.00 90.06 170 LYS A O 1
ATOM 1334 N N . CYS A 1 171 ? 17.737 -9.875 -9.629 1.00 93.44 171 CYS A N 1
ATOM 1335 C CA . CYS A 1 171 ? 18.231 -11.097 -8.975 1.00 93.44 171 CYS A CA 1
ATOM 1336 C C . CYS A 1 171 ? 18.026 -12.374 -9.791 1.00 93.44 171 CYS A C 1
ATOM 1338 O O . CYS A 1 171 ? 18.284 -13.454 -9.271 1.00 93.44 171 CYS A O 1
ATOM 1340 N N . GLY A 1 172 ? 17.512 -12.271 -11.018 1.00 92.81 172 GLY A N 1
ATOM 1341 C CA . GLY A 1 172 ? 17.303 -13.395 -11.933 1.00 92.81 172 GLY A CA 1
ATOM 1342 C C . GLY A 1 172 ? 16.175 -14.355 -11.550 1.00 92.81 172 GLY A C 1
ATOM 1343 O O . GLY A 1 172 ? 15.795 -15.178 -12.373 1.00 92.81 172 GLY A O 1
ATOM 1344 N N . LYS A 1 173 ? 15.616 -14.248 -10.336 1.00 92.81 173 LYS A N 1
ATOM 1345 C CA . LYS A 1 173 ? 14.551 -15.139 -9.853 1.00 92.81 173 LYS A CA 1
ATOM 1346 C C . LYS A 1 173 ? 13.294 -15.027 -10.704 1.00 92.81 173 LYS A C 1
ATOM 1348 O O . LYS A 1 173 ? 12.837 -13.910 -10.962 1.00 92.81 173 LYS A O 1
ATOM 1353 N N . ASP A 1 174 ? 12.712 -16.165 -11.057 1.00 92.75 174 ASP A N 1
ATOM 1354 C CA . ASP A 1 174 ? 11.422 -16.231 -11.730 1.00 92.75 174 ASP A CA 1
ATOM 1355 C C . ASP A 1 174 ? 10.313 -15.665 -10.843 1.00 92.75 174 ASP A C 1
ATOM 1357 O O . ASP A 1 174 ? 10.310 -15.838 -9.623 1.00 92.75 174 ASP A O 1
ATOM 1361 N N . GLY A 1 175 ? 9.356 -14.966 -11.453 1.00 88.00 175 GLY A N 1
ATOM 1362 C CA . GLY A 1 175 ? 8.269 -14.315 -10.732 1.00 88.00 175 GLY A CA 1
ATOM 1363 C C . GLY A 1 175 ? 7.463 -15.281 -9.860 1.00 88.00 175 GLY A C 1
ATOM 1364 O O . GLY A 1 175 ? 7.097 -14.903 -8.745 1.00 88.00 175 GLY A O 1
ATOM 1365 N N . LYS A 1 176 ? 7.286 -16.533 -10.311 1.00 87.25 176 LYS A N 1
ATOM 1366 C CA . LYS A 1 176 ? 6.614 -17.612 -9.562 1.00 87.25 176 LYS A CA 1
ATOM 1367 C C . LYS A 1 176 ? 7.265 -17.911 -8.203 1.00 87.25 176 LYS A C 1
ATOM 1369 O O . LYS A 1 176 ? 6.565 -18.204 -7.237 1.00 87.25 176 LYS A O 1
ATOM 1374 N N . ASP A 1 177 ? 8.583 -17.724 -8.100 1.00 88.56 177 ASP A N 1
ATOM 1375 C CA . ASP A 1 177 ? 9.382 -17.993 -6.896 1.00 88.56 177 ASP A CA 1
ATOM 1376 C C . ASP A 1 177 ? 9.519 -16.752 -5.999 1.00 88.56 177 ASP A C 1
ATOM 1378 O O . ASP A 1 177 ? 10.396 -16.652 -5.131 1.00 88.56 177 ASP A O 1
ATOM 1382 N N . THR A 1 178 ? 8.677 -15.743 -6.225 1.00 88.00 178 THR A N 1
ATOM 1383 C CA . THR A 1 178 ? 8.709 -14.482 -5.490 1.00 88.00 178 THR A CA 1
ATOM 1384 C C . THR A 1 178 ? 7.339 -14.150 -4.926 1.00 88.00 178 THR A C 1
ATOM 1386 O O . THR A 1 178 ? 6.309 -14.468 -5.504 1.00 88.00 178 THR A O 1
ATOM 1389 N N . SER A 1 179 ? 7.305 -13.418 -3.813 1.00 83.94 179 SER A N 1
ATOM 1390 C CA . SER A 1 179 ? 6.050 -12.958 -3.201 1.00 83.94 179 SER A CA 1
ATOM 1391 C C . SER A 1 179 ? 5.298 -11.896 -4.020 1.00 83.94 179 SER A C 1
ATOM 1393 O O . SER A 1 179 ? 4.289 -11.366 -3.564 1.00 83.94 179 SER A O 1
ATOM 1395 N N . GLY A 1 180 ? 5.809 -11.524 -5.196 1.00 90.44 180 GLY A N 1
ATOM 1396 C CA . GLY A 1 180 ? 5.225 -10.511 -6.060 1.00 90.44 180 GLY A CA 1
ATOM 1397 C C . GLY A 1 180 ? 6.284 -9.731 -6.829 1.00 90.44 180 GLY A C 1
ATOM 1398 O O . GLY A 1 180 ? 7.390 -9.500 -6.331 1.00 90.44 180 GLY A O 1
ATOM 1399 N N . MET A 1 181 ? 5.902 -9.246 -8.007 1.00 93.94 181 MET A N 1
ATOM 1400 C CA . MET A 1 181 ? 6.736 -8.428 -8.894 1.00 93.94 181 MET A CA 1
ATOM 1401 C C . MET A 1 181 ? 6.232 -6.979 -8.934 1.00 93.94 181 MET A C 1
ATOM 1403 O O . MET A 1 181 ? 5.029 -6.728 -8.865 1.00 93.94 181 MET A O 1
ATOM 1407 N N . ARG A 1 182 ? 7.138 -6.007 -9.048 1.00 93.50 182 ARG A N 1
ATOM 1408 C CA . ARG A 1 182 ? 6.858 -4.564 -9.145 1.00 93.50 182 ARG A CA 1
ATOM 1409 C C . ARG A 1 182 ? 7.666 -3.960 -10.288 1.00 93.50 182 ARG A C 1
ATOM 1411 O O . ARG A 1 182 ? 8.729 -4.478 -10.604 1.00 93.50 182 ARG A O 1
ATOM 1418 N N . LYS A 1 183 ? 7.187 -2.866 -10.882 1.00 92.12 183 LYS A N 1
ATOM 1419 C CA . LYS A 1 183 ? 7.979 -2.117 -11.866 1.00 92.12 183 LYS A CA 1
ATOM 1420 C C . LYS A 1 183 ? 9.207 -1.507 -11.182 1.00 92.12 183 LYS A C 1
ATOM 1422 O O . LYS A 1 183 ? 9.063 -0.949 -10.088 1.00 92.12 183 LYS A O 1
ATOM 1427 N N . SER A 1 184 ? 10.379 -1.628 -11.801 1.00 89.75 184 SER A N 1
ATOM 1428 C CA . SER A 1 184 ? 11.599 -0.978 -11.315 1.00 89.75 184 SER A CA 1
ATOM 1429 C C . SER A 1 184 ? 11.440 0.539 -11.368 1.00 89.75 184 SER A C 1
ATOM 1431 O O . SER A 1 184 ? 10.780 1.095 -12.248 1.00 89.75 184 SER A O 1
ATOM 1433 N N . LYS A 1 185 ? 12.027 1.230 -10.386 1.00 83.19 185 LYS A N 1
ATOM 1434 C CA . LYS A 1 185 ? 12.083 2.700 -10.388 1.00 83.19 185 LYS A CA 1
ATOM 1435 C C . LYS A 1 185 ? 13.277 3.240 -11.169 1.00 83.19 185 LYS A C 1
ATOM 1437 O O . LYS A 1 185 ? 13.295 4.431 -11.508 1.00 83.19 185 LYS A O 1
ATOM 1442 N N . HIS A 1 186 ? 14.285 2.394 -11.362 1.00 81.50 186 HIS A N 1
ATOM 1443 C CA . HIS A 1 186 ? 15.556 2.751 -11.982 1.00 81.50 186 HIS A CA 1
ATOM 1444 C C . HIS A 1 186 ? 15.549 2.403 -13.470 1.00 81.50 186 HIS A C 1
ATOM 1446 O O . HIS A 1 186 ? 16.113 3.152 -14.260 1.00 81.50 186 HIS A O 1
ATOM 1452 N N . LYS A 1 187 ? 14.849 1.329 -13.856 1.00 83.50 187 LYS A N 1
ATOM 1453 C CA . LYS A 1 187 ? 14.743 0.870 -15.242 1.00 83.50 187 LYS A CA 1
ATOM 1454 C C . LYS A 1 187 ? 13.287 0.843 -15.693 1.00 83.50 187 LYS A C 1
ATOM 1456 O O . LYS A 1 187 ? 12.463 0.111 -15.148 1.00 83.50 187 LYS A O 1
ATOM 1461 N N . GLU A 1 188 ? 12.957 1.699 -16.652 1.00 85.31 188 GLU A N 1
ATOM 1462 C CA . GLU A 1 188 ? 11.597 1.816 -17.174 1.00 85.31 188 GLU A CA 1
ATOM 1463 C C . GLU A 1 188 ? 11.184 0.536 -17.914 1.00 85.31 188 GLU A C 1
ATOM 1465 O O . GLU A 1 188 ? 11.980 -0.062 -18.627 1.00 85.31 188 GLU A O 1
ATOM 1470 N N . GLY A 1 189 ? 9.948 0.079 -17.696 1.00 88.56 189 GLY A N 1
ATOM 1471 C CA . GLY A 1 189 ? 9.415 -1.144 -18.311 1.00 88.56 189 GLY A CA 1
ATOM 1472 C C . GLY A 1 189 ? 9.840 -2.461 -17.646 1.00 88.56 189 GLY A C 1
ATOM 1473 O O . GLY A 1 189 ? 9.138 -3.458 -17.800 1.00 88.56 189 GLY A O 1
ATOM 1474 N N . GLU A 1 190 ? 10.910 -2.475 -16.849 1.00 93.31 190 GLU A N 1
ATOM 1475 C CA . GLU A 1 190 ? 11.406 -3.701 -16.216 1.00 93.31 190 GLU A CA 1
ATOM 1476 C C . GLU A 1 190 ? 10.677 -4.063 -14.912 1.00 93.31 190 GLU A C 1
ATOM 1478 O O . GLU A 1 190 ? 10.192 -3.201 -14.167 1.00 93.31 190 GLU A O 1
ATOM 1483 N N . TRP A 1 191 ? 10.643 -5.364 -14.604 1.00 95.12 191 TRP A N 1
ATOM 1484 C CA . TRP A 1 191 ? 10.054 -5.907 -13.384 1.00 95.12 191 TRP A CA 1
ATOM 1485 C C . TRP A 1 191 ? 11.113 -6.458 -12.428 1.00 95.12 191 TRP A C 1
ATOM 1487 O O . TRP A 1 191 ? 12.045 -7.164 -12.805 1.00 95.12 191 TRP A O 1
ATOM 1497 N N . ILE A 1 192 ? 10.914 -6.184 -11.144 1.00 94.62 192 ILE A N 1
ATOM 1498 C CA . ILE A 1 192 ? 11.740 -6.663 -10.040 1.00 94.62 192 ILE A CA 1
ATOM 1499 C C . ILE A 1 192 ? 10.870 -7.313 -8.975 1.00 94.62 192 ILE A C 1
ATOM 1501 O O . ILE A 1 192 ? 9.739 -6.894 -8.724 1.00 94.62 192 ILE A O 1
ATOM 1505 N N . CYS A 1 193 ? 11.407 -8.309 -8.279 1.00 94.62 193 CYS A N 1
ATOM 1506 C CA . CYS A 1 193 ? 10.695 -8.928 -7.172 1.00 94.62 193 CYS A CA 1
ATOM 1507 C C . CYS A 1 193 ? 10.528 -7.941 -6.008 1.00 94.62 193 CYS A C 1
ATOM 1509 O O . CYS A 1 193 ? 11.312 -7.005 -5.839 1.00 94.62 193 CYS A O 1
ATOM 1511 N N . THR A 1 194 ? 9.532 -8.163 -5.151 1.00 90.62 194 THR A N 1
ATOM 1512 C CA . THR A 1 194 ? 9.215 -7.266 -4.026 1.00 90.62 194 THR A CA 1
ATOM 1513 C C . THR A 1 194 ? 10.416 -7.037 -3.107 1.00 90.62 194 THR A C 1
ATOM 1515 O O . THR A 1 194 ? 10.630 -5.919 -2.641 1.00 90.62 194 THR A O 1
ATOM 1518 N N . ARG A 1 195 ? 11.255 -8.059 -2.893 1.00 90.00 195 ARG A N 1
ATOM 1519 C CA . ARG A 1 195 ? 12.495 -7.929 -2.111 1.00 90.00 195 ARG A CA 1
ATOM 1520 C C . ARG A 1 195 ? 13.496 -6.982 -2.785 1.00 90.00 195 ARG A C 1
ATOM 1522 O O . ARG A 1 195 ? 14.047 -6.115 -2.113 1.00 90.00 195 ARG A O 1
ATOM 1529 N N . CYS A 1 196 ? 13.702 -7.111 -4.096 1.00 92.00 196 CYS A N 1
ATOM 1530 C CA . CYS A 1 196 ? 14.557 -6.211 -4.871 1.00 92.00 196 CYS A CA 1
ATOM 1531 C C . CYS A 1 196 ? 13.976 -4.796 -4.951 1.00 92.00 196 CYS A C 1
ATOM 1533 O O . CYS A 1 196 ? 14.735 -3.845 -4.825 1.00 92.00 196 CYS A O 1
ATOM 1535 N N . ALA A 1 197 ? 12.654 -4.640 -5.046 1.00 90.62 197 ALA A N 1
ATOM 1536 C CA . ALA A 1 197 ? 11.992 -3.336 -4.998 1.00 90.62 197 ALA A CA 1
ATOM 1537 C C . ALA A 1 197 ? 12.183 -2.633 -3.650 1.00 90.62 197 ALA A C 1
ATOM 1539 O O . ALA A 1 197 ? 12.457 -1.440 -3.601 1.00 90.62 197 ALA A O 1
ATOM 1540 N N . LEU A 1 198 ? 12.074 -3.366 -2.537 1.00 86.81 198 LEU A N 1
ATOM 1541 C CA . LEU A 1 198 ? 12.376 -2.826 -1.208 1.00 86.81 198 LEU A CA 1
ATOM 1542 C C . LEU A 1 198 ? 13.848 -2.429 -1.070 1.00 86.81 198 LEU A C 1
ATOM 1544 O O . LEU A 1 198 ? 14.152 -1.484 -0.345 1.00 86.81 198 LEU A O 1
ATOM 1548 N N . ARG A 1 199 ? 14.747 -3.137 -1.761 1.00 86.00 199 ARG A N 1
ATOM 1549 C CA . ARG A 1 199 ? 16.162 -2.781 -1.821 1.00 86.00 199 ARG A CA 1
ATOM 1550 C C . ARG A 1 199 ? 16.390 -1.529 -2.672 1.00 86.00 199 ARG A C 1
ATOM 1552 O O . ARG A 1 199 ? 17.002 -0.604 -2.163 1.00 86.00 199 ARG A O 1
ATOM 1559 N N . GLU A 1 200 ? 15.810 -1.440 -3.873 1.00 85.00 200 GLU A N 1
ATOM 1560 C CA . GLU A 1 200 ? 15.827 -0.220 -4.706 1.00 85.00 200 GLU A CA 1
ATOM 1561 C C . GLU A 1 200 ? 15.268 0.999 -3.971 1.00 85.00 200 GLU A C 1
ATOM 1563 O O . GLU A 1 200 ? 15.703 2.114 -4.200 1.00 85.00 200 GLU A O 1
ATOM 1568 N N . LEU A 1 201 ? 14.295 0.812 -3.077 1.00 79.38 201 LEU A N 1
ATOM 1569 C CA . LEU A 1 201 ? 13.789 1.911 -2.263 1.00 79.38 201 LEU A CA 1
ATOM 1570 C C . LEU A 1 201 ? 14.847 2.468 -1.308 1.00 79.38 201 LEU A C 1
ATOM 1572 O O . LEU A 1 201 ? 14.804 3.653 -1.006 1.00 79.38 201 LEU A O 1
ATOM 1576 N N . ARG A 1 202 ? 15.740 1.625 -0.789 1.00 79.75 202 ARG A N 1
ATOM 1577 C CA . ARG A 1 202 ? 16.766 2.014 0.188 1.00 79.75 202 ARG A CA 1
ATOM 1578 C C . ARG A 1 202 ? 18.068 2.435 -0.476 1.00 79.75 202 ARG A C 1
ATOM 1580 O O . ARG A 1 202 ? 18.775 3.269 0.073 1.00 79.75 202 ARG A O 1
ATOM 1587 N N . GLU A 1 203 ? 18.378 1.848 -1.621 1.00 79.62 203 GLU A N 1
ATOM 1588 C CA . GLU A 1 203 ? 19.548 2.207 -2.401 1.00 79.62 203 GLU A CA 1
ATOM 1589 C C . GLU A 1 203 ? 19.309 3.534 -3.125 1.00 79.62 203 GLU A C 1
ATOM 1591 O O . GLU A 1 203 ? 18.193 3.804 -3.580 1.00 79.62 203 GLU A O 1
ATOM 1596 N N . PRO A 1 204 ? 20.341 4.378 -3.237 1.00 74.94 204 PRO A N 1
ATOM 1597 C CA . PRO A 1 204 ? 20.273 5.498 -4.148 1.00 74.94 204 PRO A CA 1
ATOM 1598 C C . PRO A 1 204 ? 20.064 4.998 -5.589 1.00 74.94 204 PRO A C 1
ATOM 1600 O O . PRO A 1 204 ? 20.491 3.898 -5.946 1.00 74.94 204 PRO A O 1
ATOM 1603 N N . PRO A 1 205 ? 19.429 5.809 -6.442 1.00 76.19 205 PRO A N 1
ATOM 1604 C CA . PRO A 1 205 ? 19.231 5.487 -7.853 1.00 76.19 205 PRO A CA 1
ATOM 1605 C C . PRO A 1 205 ? 20.535 5.348 -8.647 1.00 76.19 205 PRO A C 1
ATOM 1607 O O . PRO A 1 205 ? 20.551 4.634 -9.645 1.00 76.19 205 PRO A O 1
ATOM 1610 N N . PHE A 1 206 ? 21.599 6.031 -8.222 1.00 80.94 206 PHE A N 1
ATOM 1611 C CA . PHE A 1 206 ? 22.934 5.985 -8.815 1.00 80.94 206 PHE A CA 1
ATOM 1612 C C . PHE A 1 206 ? 23.991 6.378 -7.774 1.00 80.94 206 PHE A C 1
ATOM 1614 O O . PHE A 1 206 ? 23.673 7.025 -6.768 1.00 80.94 206 PHE A O 1
ATOM 1621 N N . ASP A 1 207 ? 25.243 5.999 -8.020 1.00 80.62 207 ASP A N 1
ATOM 1622 C CA . ASP A 1 207 ? 26.368 6.348 -7.152 1.00 80.62 207 ASP A CA 1
ATOM 1623 C C . ASP A 1 207 ? 26.558 7.866 -7.095 1.00 80.62 207 ASP A C 1
ATOM 1625 O O . ASP A 1 207 ? 26.489 8.563 -8.105 1.00 80.62 207 ASP A O 1
ATOM 1629 N N . GLY A 1 208 ? 26.739 8.401 -5.888 1.00 82.62 208 GLY A N 1
ATOM 1630 C CA . GLY A 1 208 ? 26.798 9.849 -5.673 1.00 82.62 208 GLY A CA 1
ATOM 1631 C C . GLY A 1 208 ? 25.441 10.562 -5.719 1.00 82.62 208 GLY A C 1
ATOM 1632 O O . GLY A 1 208 ? 25.410 11.790 -5.689 1.00 82.62 208 GLY A O 1
ATOM 1633 N N . CYS A 1 209 ? 24.309 9.844 -5.752 1.00 84.81 209 CYS A N 1
ATOM 1634 C CA . CYS A 1 209 ? 22.998 10.486 -5.649 1.00 84.81 209 CYS A CA 1
ATOM 1635 C C . CYS A 1 209 ? 22.862 11.266 -4.334 1.00 84.81 209 CYS A C 1
ATOM 1637 O O . CYS A 1 209 ? 22.965 10.711 -3.234 1.00 84.81 209 CYS A O 1
ATOM 1639 N N . THR A 1 210 ? 22.548 12.552 -4.467 1.00 89.94 210 THR A N 1
ATOM 1640 C CA . THR A 1 210 ? 22.252 13.462 -3.365 1.00 89.94 210 THR A CA 1
ATOM 1641 C C . THR A 1 210 ? 20.788 13.879 -3.395 1.00 89.94 210 THR A C 1
ATOM 1643 O O . THR A 1 210 ? 20.124 13.909 -4.432 1.00 89.94 210 THR A O 1
ATOM 1646 N N . CYS A 1 211 ? 20.239 14.158 -2.218 1.00 91.56 211 CYS A N 1
ATOM 1647 C CA . CYS A 1 211 ? 18.898 14.701 -2.096 1.00 91.56 211 CYS A CA 1
ATOM 1648 C C . CYS A 1 211 ? 18.905 16.159 -2.558 1.00 91.56 211 CYS A C 1
ATOM 1650 O O . CYS A 1 211 ? 19.453 17.009 -1.863 1.00 91.56 211 CYS A O 1
ATOM 1652 N N . ASP A 1 212 ? 18.218 16.467 -3.656 1.00 92.50 212 ASP A N 1
ATOM 1653 C CA . ASP A 1 212 ? 18.190 17.812 -4.261 1.00 92.50 212 ASP A CA 1
ATOM 1654 C C . ASP A 1 212 ? 17.773 18.920 -3.283 1.00 92.50 212 ASP A C 1
ATOM 1656 O O . ASP A 1 212 ? 18.280 20.033 -3.332 1.00 92.50 212 ASP A O 1
ATOM 1660 N N . ALA A 1 213 ? 16.891 18.603 -2.333 1.00 92.06 213 ALA A N 1
ATOM 1661 C CA . ALA A 1 213 ? 16.403 19.579 -1.365 1.00 92.06 213 ALA A CA 1
ATOM 1662 C C . ALA A 1 213 ? 17.328 19.815 -0.156 1.00 92.06 213 ALA A C 1
ATOM 1664 O O . ALA A 1 213 ? 17.119 20.784 0.562 1.00 92.06 213 ALA A O 1
ATOM 1665 N N . CYS A 1 214 ? 18.272 18.917 0.151 1.00 92.62 214 CYS A N 1
ATOM 1666 C CA . CYS A 1 214 ? 19.115 19.063 1.352 1.00 92.62 214 CYS A CA 1
ATOM 1667 C C . CYS A 1 214 ? 20.588 18.683 1.163 1.00 92.62 214 CYS A C 1
ATOM 1669 O O . CYS A 1 214 ? 21.316 18.599 2.147 1.00 92.62 214 CYS A O 1
ATOM 1671 N N . GLY A 1 215 ? 21.015 18.370 -0.061 1.00 89.88 215 GLY A N 1
ATOM 1672 C CA . GLY A 1 215 ? 22.386 17.997 -0.415 1.00 89.88 215 GLY A CA 1
ATOM 1673 C C . GLY A 1 215 ? 22.873 16.651 0.131 1.00 89.88 215 GLY A C 1
ATOM 1674 O O . GLY A 1 215 ? 23.893 16.152 -0.328 1.00 89.88 215 G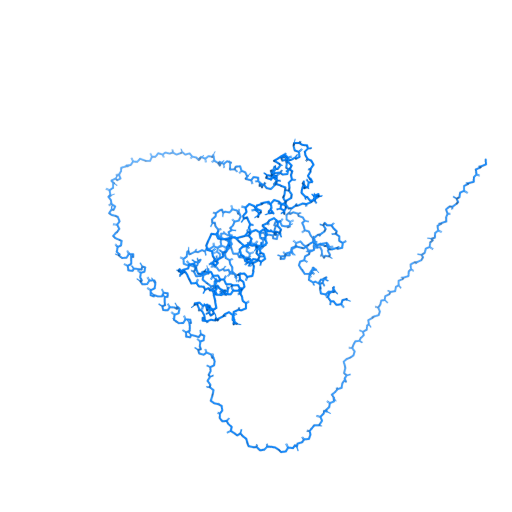LY A O 1
ATOM 1675 N N . LYS A 1 216 ? 22.161 16.028 1.079 1.00 88.38 216 LYS A N 1
ATOM 1676 C CA . LYS A 1 216 ? 22.606 14.786 1.729 1.00 88.38 216 LYS A CA 1
ATOM 1677 C C . LYS A 1 216 ? 22.719 13.636 0.735 1.00 88.38 216 LYS A C 1
ATOM 1679 O O . LYS A 1 216 ? 21.749 13.337 0.032 1.00 88.38 216 LYS A O 1
ATOM 1684 N N . GLY A 1 217 ? 23.882 12.991 0.720 1.00 83.06 217 GLY A N 1
ATOM 1685 C CA . GLY A 1 217 ? 24.144 11.791 -0.067 1.00 83.06 217 GLY A CA 1
ATOM 1686 C C . GLY A 1 217 ? 23.526 10.533 0.541 1.00 83.06 217 GLY A C 1
ATOM 1687 O O . GLY A 1 217 ? 22.931 10.557 1.620 1.00 83.06 217 GLY A O 1
ATOM 1688 N N . ALA A 1 218 ? 23.696 9.407 -0.151 1.00 74.25 218 ALA A N 1
ATOM 1689 C CA . ALA A 1 218 ? 23.247 8.093 0.312 1.00 74.25 218 ALA A CA 1
ATOM 1690 C C . ALA A 1 218 ? 23.874 7.647 1.642 1.00 74.25 218 ALA A C 1
ATOM 1692 O O . ALA A 1 218 ? 23.198 6.985 2.425 1.00 74.25 218 ALA A O 1
ATOM 1693 N N . SER A 1 219 ? 25.118 8.047 1.922 1.00 70.88 219 SER A N 1
ATOM 1694 C CA . SER A 1 219 ? 25.797 7.780 3.199 1.00 70.88 219 SER A CA 1
ATOM 1695 C C . SER A 1 219 ? 25.126 8.476 4.387 1.00 70.88 219 SER A C 1
ATOM 1697 O O . SER A 1 219 ? 25.105 7.939 5.491 1.00 70.88 219 SER A O 1
ATOM 1699 N N . ASP A 1 220 ? 24.529 9.647 4.151 1.00 66.75 220 ASP A N 1
ATOM 1700 C CA . ASP A 1 220 ? 24.014 10.531 5.205 1.00 66.75 220 ASP A CA 1
ATOM 1701 C C . ASP A 1 220 ? 22.483 10.459 5.332 1.00 66.75 220 ASP A C 1
ATOM 1703 O O . ASP A 1 220 ? 21.879 10.936 6.304 1.00 66.75 220 ASP A O 1
ATOM 1707 N N . ALA A 1 221 ? 21.825 9.895 4.318 1.00 60.22 221 ALA A N 1
ATOM 1708 C CA . ALA A 1 221 ? 20.387 9.721 4.248 1.00 60.22 221 ALA A CA 1
ATOM 1709 C C . ALA A 1 221 ? 19.995 8.318 4.740 1.00 60.22 221 ALA A C 1
ATOM 1711 O O . ALA A 1 221 ? 20.008 7.347 3.996 1.00 60.22 221 ALA A O 1
ATOM 1712 N N . VAL A 1 222 ? 19.541 8.223 5.994 1.00 60.09 222 VAL A N 1
ATOM 1713 C CA . VAL A 1 222 ? 19.069 6.974 6.642 1.00 60.09 222 VAL A CA 1
ATOM 1714 C C . VAL A 1 222 ? 17.712 6.482 6.082 1.00 60.09 222 VAL A C 1
ATOM 1716 O O . VAL A 1 222 ? 16.861 5.991 6.822 1.00 60.09 222 VAL A O 1
ATOM 1719 N N . GLY A 1 223 ? 17.398 6.695 4.802 1.00 73.44 223 GLY A N 1
ATOM 1720 C CA . GLY A 1 223 ? 16.010 6.640 4.343 1.00 73.44 223 GLY A CA 1
ATOM 1721 C C . GLY A 1 223 ? 15.778 6.230 2.901 1.00 73.44 223 GLY A C 1
ATOM 1722 O O . GLY A 1 223 ? 16.671 6.199 2.070 1.00 73.44 223 GLY A O 1
ATOM 1723 N N . VAL A 1 224 ? 14.506 5.936 2.635 1.00 85.56 224 VAL A N 1
ATOM 1724 C CA . VAL A 1 224 ? 13.991 5.586 1.312 1.00 85.56 224 VAL A CA 1
ATOM 1725 C C . VAL A 1 224 ? 14.116 6.769 0.346 1.00 85.56 224 VAL A C 1
ATOM 1727 O O . VAL A 1 224 ? 13.839 7.909 0.735 1.00 85.56 224 VAL A O 1
ATOM 1730 N N . TRP A 1 225 ? 14.477 6.493 -0.908 1.00 87.94 225 TRP A N 1
ATOM 1731 C CA . TRP A 1 225 ? 14.575 7.472 -1.989 1.00 87.94 225 TRP A CA 1
ATOM 1732 C C . TRP A 1 225 ? 13.278 7.573 -2.802 1.00 87.94 225 TRP A C 1
ATOM 1734 O O . TRP A 1 225 ? 12.613 6.583 -3.141 1.00 87.94 225 TRP A O 1
ATOM 1744 N N . HIS A 1 226 ? 12.903 8.808 -3.126 1.00 89.62 226 HIS A N 1
ATOM 1745 C CA . HIS A 1 226 ? 11.675 9.130 -3.845 1.00 89.62 226 HIS A CA 1
ATOM 1746 C C . HIS A 1 226 ? 11.950 10.098 -4.991 1.00 89.62 226 HIS A C 1
ATOM 1748 O O . HIS A 1 226 ? 12.763 11.006 -4.853 1.00 89.62 226 HIS A O 1
ATOM 1754 N N . ARG A 1 227 ? 11.224 9.944 -6.103 1.00 90.06 227 ARG A N 1
ATOM 1755 C CA . ARG A 1 227 ? 11.199 10.965 -7.153 1.00 90.06 227 ARG A CA 1
ATOM 1756 C C . ARG A 1 227 ? 10.351 12.150 -6.702 1.00 90.06 227 ARG A C 1
ATOM 1758 O O . ARG A 1 227 ? 9.250 11.941 -6.179 1.00 90.06 227 ARG A O 1
ATOM 1765 N N . SER A 1 228 ? 10.868 13.350 -6.935 1.00 92.50 228 SER A N 1
ATOM 1766 C CA . SER A 1 228 ? 10.136 14.600 -6.757 1.00 92.50 228 SER A CA 1
ATOM 1767 C C . SER A 1 228 ? 8.873 14.605 -7.623 1.00 92.50 228 SER A C 1
ATOM 1769 O O . SER A 1 228 ? 8.837 14.045 -8.723 1.00 92.50 228 SER A O 1
ATOM 1771 N N . LYS A 1 229 ? 7.805 15.190 -7.084 1.00 91.56 229 LYS A N 1
ATOM 1772 C CA . LYS A 1 229 ? 6.545 15.444 -7.790 1.00 91.56 229 LYS A CA 1
ATOM 1773 C C . LYS A 1 229 ? 6.489 16.839 -8.401 1.00 91.56 229 LYS A C 1
ATOM 1775 O O . LYS A 1 229 ? 5.712 17.036 -9.327 1.00 91.56 229 LYS A O 1
ATOM 1780 N N . LEU A 1 230 ? 7.310 17.766 -7.909 1.00 91.19 230 LEU A N 1
ATOM 1781 C CA . LEU A 1 230 ? 7.397 19.133 -8.422 1.00 91.19 230 LEU A CA 1
ATOM 1782 C C . LEU A 1 230 ? 8.455 19.284 -9.519 1.00 91.19 230 LEU A C 1
ATOM 1784 O O . LEU A 1 230 ? 8.282 20.075 -10.440 1.00 91.19 230 LEU A O 1
ATOM 1788 N N . LYS A 1 231 ? 9.555 18.531 -9.428 1.00 90.81 231 LYS A N 1
ATOM 1789 C CA . LYS A 1 231 ? 10.690 18.604 -10.349 1.00 90.81 231 LYS A CA 1
ATOM 1790 C C . LYS A 1 231 ? 10.871 17.278 -11.078 1.00 90.81 231 LYS A C 1
ATOM 1792 O O . LYS A 1 231 ? 10.916 16.207 -10.470 1.00 90.81 231 LYS A O 1
ATOM 1797 N N . ASN A 1 232 ? 11.018 17.346 -12.397 1.00 87.75 232 ASN A N 1
ATOM 1798 C CA . ASN A 1 232 ? 11.251 16.159 -13.209 1.00 87.75 232 ASN A CA 1
ATOM 1799 C C . ASN A 1 232 ? 12.658 15.587 -12.957 1.00 87.75 232 ASN A C 1
ATOM 1801 O O . ASN A 1 232 ? 13.614 16.341 -12.818 1.00 87.75 232 ASN A O 1
ATOM 1805 N N . ARG A 1 233 ? 12.784 14.253 -12.927 1.00 82.44 233 ARG A N 1
ATOM 1806 C CA . ARG A 1 233 ? 14.048 13.497 -12.756 1.00 82.44 233 ARG A CA 1
ATOM 1807 C C . ARG A 1 233 ? 14.865 13.808 -11.489 1.00 82.44 233 ARG A C 1
ATOM 1809 O O . ARG A 1 233 ? 15.987 13.332 -11.364 1.00 82.44 233 ARG A O 1
ATOM 1816 N N . VAL A 1 234 ? 14.292 14.522 -10.525 1.00 91.00 234 VAL A N 1
ATOM 1817 C CA . VAL A 1 234 ? 14.947 14.860 -9.258 1.00 91.00 234 VAL A CA 1
ATOM 1818 C C . VAL A 1 234 ? 14.630 13.825 -8.177 1.00 91.00 234 VAL A C 1
ATOM 1820 O O . VAL A 1 234 ? 13.493 13.355 -8.066 1.00 91.00 234 VAL A O 1
ATOM 1823 N N . TRP A 1 235 ? 15.627 13.500 -7.349 1.00 90.06 235 TRP A N 1
ATOM 1824 C CA . TRP A 1 235 ? 15.503 12.561 -6.236 1.00 90.06 235 TRP A CA 1
ATOM 1825 C C . TRP A 1 235 ? 15.583 13.252 -4.876 1.00 90.06 235 TRP A C 1
ATOM 1827 O O . TRP A 1 235 ? 16.380 14.159 -4.641 1.00 90.06 235 TRP A O 1
ATOM 1837 N N . LEU A 1 236 ? 14.734 12.791 -3.963 1.00 91.69 236 LEU A N 1
ATOM 1838 C CA . LEU A 1 236 ? 14.585 13.308 -2.612 1.00 91.69 236 LEU A CA 1
ATOM 1839 C C . LEU A 1 236 ? 14.739 12.171 -1.604 1.00 91.69 236 LEU A C 1
ATOM 1841 O O . LEU A 1 236 ? 14.200 11.075 -1.792 1.00 91.69 236 LEU A O 1
ATOM 1845 N N . CYS A 1 237 ? 15.395 12.459 -0.480 1.00 91.19 237 CYS A N 1
ATOM 1846 C CA . CYS A 1 237 ? 15.314 11.588 0.685 1.00 91.19 237 CYS A CA 1
ATOM 1847 C C . CYS A 1 237 ? 13.881 11.595 1.249 1.00 91.19 237 CYS A C 1
ATOM 1849 O O . CYS A 1 237 ? 13.141 12.574 1.100 1.00 91.19 237 CYS A O 1
ATOM 1851 N N . GLY A 1 238 ? 13.486 10.534 1.958 1.00 87.56 238 GLY A N 1
ATOM 1852 C CA . GLY A 1 238 ? 12.126 10.392 2.492 1.00 87.56 238 GLY A CA 1
ATOM 1853 C C . GLY A 1 238 ? 11.624 11.581 3.324 1.00 87.56 238 GLY A C 1
ATOM 1854 O O . GLY A 1 238 ? 10.446 11.924 3.248 1.00 87.56 238 GLY A O 1
ATOM 1855 N N . LYS A 1 239 ? 12.505 12.269 4.068 1.00 89.81 239 LYS A N 1
ATOM 1856 C CA . LYS A 1 239 ? 12.135 13.476 4.833 1.00 89.81 239 LYS A CA 1
ATOM 1857 C C . LYS A 1 239 ? 11.767 14.643 3.912 1.00 89.81 239 LYS A C 1
ATOM 1859 O O . LYS A 1 239 ? 10.728 15.268 4.112 1.00 89.81 239 LYS A O 1
ATOM 1864 N N . CYS A 1 240 ? 12.592 14.923 2.905 1.00 92.62 240 CYS A N 1
ATOM 1865 C CA . CYS A 1 240 ? 12.338 16.000 1.947 1.00 92.62 240 CYS A CA 1
ATOM 1866 C C . CYS A 1 240 ? 11.145 15.687 1.041 1.00 92.62 240 CYS A C 1
ATOM 1868 O O . CYS A 1 240 ? 10.360 16.579 0.749 1.00 92.62 240 CYS A O 1
ATOM 1870 N N . TYR A 1 241 ? 10.946 14.418 0.682 1.00 92.25 241 TYR A N 1
ATOM 1871 C CA . TYR A 1 241 ? 9.758 13.984 -0.048 1.00 92.25 241 TYR A CA 1
ATOM 1872 C C . TYR A 1 241 ? 8.460 14.236 0.734 1.00 92.25 241 TYR A C 1
ATOM 1874 O O . TYR A 1 241 ? 7.477 14.717 0.178 1.00 92.25 241 TYR A O 1
ATOM 1882 N N . VAL A 1 242 ? 8.444 13.958 2.043 1.00 90.50 242 VAL A N 1
ATOM 1883 C CA . VAL A 1 242 ? 7.284 14.265 2.895 1.00 90.50 242 VAL A CA 1
ATOM 1884 C C . VAL A 1 242 ? 7.029 15.773 2.957 1.00 90.50 242 VAL A C 1
ATOM 1886 O O . VAL A 1 242 ? 5.883 16.185 2.807 1.00 90.50 242 VAL A O 1
ATOM 1889 N N . LYS A 1 243 ? 8.078 16.599 3.099 1.00 91.69 243 LYS A N 1
ATOM 1890 C CA . LYS A 1 243 ? 7.948 18.066 3.034 1.00 91.69 243 LYS A CA 1
ATOM 1891 C C . LYS A 1 243 ? 7.367 18.531 1.698 1.00 91.69 243 LYS A C 1
ATOM 1893 O O . LYS A 1 243 ? 6.429 19.315 1.696 1.00 91.69 243 LYS A O 1
ATOM 1898 N N . GLU A 1 244 ? 7.862 18.008 0.577 1.00 93.94 244 GLU A N 1
ATOM 1899 C CA . GLU A 1 244 ? 7.320 18.312 -0.753 1.00 93.94 244 GLU A CA 1
ATOM 1900 C C . GLU A 1 244 ? 5.827 17.993 -0.854 1.00 93.94 244 GLU A C 1
ATOM 1902 O O . GLU A 1 244 ? 5.048 18.808 -1.339 1.00 93.94 244 GLU A O 1
ATOM 1907 N N . ARG A 1 245 ? 5.400 16.841 -0.330 1.00 92.50 245 ARG A N 1
ATOM 1908 C CA . ARG A 1 245 ? 3.978 16.481 -0.304 1.00 92.50 245 ARG A CA 1
ATOM 1909 C C . ARG A 1 245 ? 3.123 17.431 0.528 1.00 92.50 245 ARG A C 1
ATOM 1911 O O . ARG A 1 245 ? 1.962 17.623 0.182 1.00 92.50 245 ARG A O 1
ATOM 1918 N N . PHE A 1 246 ? 3.662 17.980 1.613 1.00 90.75 246 PHE A N 1
ATOM 1919 C CA . PHE A 1 246 ? 2.970 19.009 2.386 1.00 90.75 246 PHE A CA 1
ATOM 1920 C C . PHE A 1 246 ? 2.847 20.313 1.604 1.00 90.75 246 PHE A C 1
ATOM 1922 O O . PHE A 1 246 ? 1.755 20.863 1.558 1.00 90.75 246 PHE A O 1
ATOM 1929 N N . MET A 1 247 ? 3.914 20.741 0.925 1.00 90.31 247 MET A N 1
ATOM 1930 C CA . MET A 1 247 ? 3.891 21.950 0.094 1.00 90.31 247 MET A CA 1
ATOM 1931 C C . MET A 1 247 ? 2.866 21.849 -1.044 1.00 90.31 247 MET A C 1
ATOM 1933 O O . MET A 1 247 ? 2.131 22.798 -1.286 1.00 90.31 247 MET A O 1
ATOM 1937 N N . ILE A 1 248 ? 2.771 20.690 -1.710 1.00 91.00 248 ILE A N 1
ATOM 1938 C CA . ILE A 1 248 ? 1.742 20.444 -2.737 1.00 91.00 248 ILE A CA 1
ATOM 1939 C C . ILE A 1 248 ? 0.340 20.562 -2.133 1.00 91.00 248 ILE A C 1
ATOM 1941 O O . ILE A 1 248 ? -0.508 21.261 -2.673 1.00 91.00 248 ILE A O 1
ATOM 1945 N N . ALA A 1 249 ? 0.107 19.908 -0.994 1.00 90.25 249 ALA A N 1
ATOM 1946 C CA . ALA A 1 249 ? -1.200 19.918 -0.352 1.00 90.25 249 ALA A CA 1
ATOM 1947 C C . ALA A 1 249 ? -1.617 21.325 0.111 1.00 90.25 249 ALA A C 1
ATOM 1949 O O . ALA A 1 249 ? -2.782 21.683 -0.023 1.00 90.25 249 ALA A O 1
ATOM 1950 N N . GLU A 1 250 ? -0.676 22.120 0.623 1.00 90.44 250 GLU A N 1
ATOM 1951 C CA . GLU A 1 250 ? -0.904 23.518 1.004 1.00 90.44 250 GLU A CA 1
ATOM 1952 C C . GLU A 1 250 ? -1.238 24.387 -0.217 1.00 90.44 250 GLU A C 1
ATOM 1954 O O . GLU A 1 250 ? -2.212 25.136 -0.181 1.00 90.44 250 GLU A O 1
ATOM 1959 N N . ALA A 1 251 ? -0.498 24.235 -1.321 1.00 90.12 251 ALA A N 1
ATOM 1960 C CA . ALA A 1 251 ? -0.770 24.947 -2.572 1.00 90.12 251 ALA A CA 1
ATOM 1961 C C . ALA A 1 251 ? -2.144 24.590 -3.171 1.00 90.12 251 ALA A C 1
ATOM 1963 O O . ALA A 1 251 ? -2.827 25.452 -3.714 1.00 90.12 251 ALA A O 1
ATOM 1964 N N . GLU A 1 252 ? -2.573 23.334 -3.028 1.00 92.19 252 GLU A N 1
ATOM 1965 C CA . GLU A 1 252 ? -3.907 22.864 -3.421 1.00 92.19 252 GLU A CA 1
ATOM 1966 C C . GLU A 1 252 ? -5.016 23.299 -2.440 1.00 92.19 252 GLU A C 1
ATOM 1968 O O . GLU A 1 252 ? -6.190 23.030 -2.686 1.00 92.19 252 GLU A O 1
ATOM 1973 N N . GLY A 1 253 ? -4.677 23.934 -1.310 1.00 92.56 253 GLY A N 1
ATOM 1974 C CA . GLY A 1 253 ? -5.642 24.279 -0.263 1.00 92.56 253 GLY A CA 1
ATOM 1975 C C . GLY A 1 253 ? -6.286 23.048 0.385 1.00 92.56 253 GLY A C 1
ATOM 1976 O O . GLY A 1 253 ? -7.442 23.096 0.808 1.00 92.56 253 GLY A O 1
ATOM 1977 N N . THR A 1 254 ? -5.559 21.929 0.441 1.00 93.38 254 THR A N 1
ATOM 1978 C CA . THR A 1 254 ? -6.052 20.654 0.967 1.00 93.38 254 THR A CA 1
ATOM 1979 C C . THR A 1 254 ? -6.429 20.786 2.439 1.00 93.38 254 THR A C 1
ATOM 1981 O O . THR A 1 254 ? -5.595 21.114 3.282 1.00 93.38 254 THR A O 1
ATOM 1984 N N . LYS A 1 255 ? -7.674 20.430 2.762 1.00 96.00 255 LYS A N 1
ATOM 1985 C CA . LYS A 1 255 ? -8.182 20.348 4.135 1.00 96.00 255 LYS A CA 1
ATOM 1986 C C . LYS A 1 255 ? -8.730 18.960 4.425 1.00 96.00 255 LYS A C 1
ATOM 1988 O O . LYS A 1 255 ? -9.150 18.231 3.527 1.00 96.00 255 LYS A O 1
ATOM 1993 N N . CYS A 1 256 ? -8.720 18.589 5.699 1.00 96.75 256 CYS A N 1
ATOM 1994 C CA . CYS A 1 256 ? -9.339 17.362 6.167 1.00 96.75 256 CYS A CA 1
ATOM 1995 C C . CYS A 1 256 ? -10.855 17.474 6.028 1.00 96.75 256 CYS A C 1
ATOM 1997 O O . CYS A 1 256 ? -11.454 18.331 6.673 1.00 96.75 256 CYS A O 1
ATOM 1999 N N . VAL A 1 257 ? -11.478 16.582 5.257 1.00 96.75 257 VAL A N 1
ATOM 2000 C CA . VAL A 1 257 ? -12.943 16.586 5.100 1.00 96.75 257 VAL A CA 1
ATOM 2001 C C . VAL A 1 257 ? -13.684 16.292 6.413 1.00 96.75 257 VAL A C 1
ATOM 2003 O O . VAL A 1 257 ? -14.793 16.768 6.599 1.00 96.75 257 VAL A O 1
ATOM 2006 N N . GLU A 1 258 ? -13.058 15.574 7.350 1.00 95.25 258 GLU A N 1
ATOM 2007 C CA . GLU A 1 258 ? -13.697 15.171 8.615 1.00 95.25 258 GLU A CA 1
ATOM 2008 C C . GLU A 1 258 ? -13.612 16.236 9.717 1.00 95.25 258 GLU A C 1
ATOM 2010 O O . GLU A 1 258 ? -14.529 16.374 10.516 1.00 95.25 258 GLU A O 1
ATOM 2015 N N . CYS A 1 259 ? -12.495 16.967 9.816 1.00 96.62 259 CYS A N 1
ATOM 2016 C CA . CYS A 1 259 ? -12.278 17.920 10.917 1.00 96.62 259 CYS A CA 1
ATOM 2017 C C . CYS A 1 259 ? -11.905 19.337 10.473 1.00 96.62 259 CYS A C 1
ATOM 2019 O O . CYS A 1 259 ? -11.573 20.169 11.311 1.00 96.62 259 CYS A O 1
ATOM 2021 N N . GLY A 1 260 ? -11.885 19.616 9.169 1.00 95.19 260 GLY A N 1
ATOM 2022 C CA . GLY A 1 260 ? -11.609 20.944 8.615 1.00 95.19 260 GLY A CA 1
ATOM 2023 C C . GLY A 1 260 ? -10.166 21.442 8.756 1.00 95.19 260 GLY A C 1
ATOM 2024 O O . GLY A 1 260 ? -9.841 22.482 8.190 1.00 95.19 260 GLY A O 1
ATOM 2025 N N . THR A 1 261 ? -9.289 20.723 9.470 1.00 94.94 261 THR A N 1
ATOM 2026 C CA . THR A 1 261 ? -7.888 21.135 9.636 1.00 94.94 261 THR A CA 1
ATOM 2027 C C . THR A 1 261 ? -7.156 21.184 8.297 1.00 94.94 261 THR A C 1
ATOM 2029 O O . THR A 1 261 ? -7.373 20.340 7.428 1.00 94.94 261 THR A O 1
ATOM 2032 N N . ASP A 1 262 ? -6.257 22.145 8.161 1.00 92.44 262 ASP A N 1
ATOM 2033 C CA . ASP A 1 262 ? -5.305 22.332 7.066 1.00 92.44 262 ASP A CA 1
ATOM 2034 C C . ASP A 1 262 ? -3.916 21.747 7.385 1.00 92.44 262 ASP A C 1
A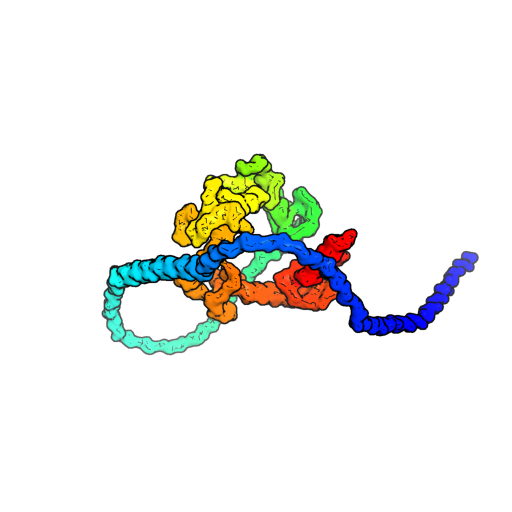TOM 2036 O O . ASP A 1 262 ? -3.010 21.785 6.555 1.00 92.44 262 ASP A O 1
ATOM 2040 N N . THR A 1 263 ? -3.737 21.145 8.567 1.00 91.06 263 THR A N 1
ATOM 2041 C CA . THR A 1 263 ? -2.464 20.549 8.987 1.00 91.06 263 THR A CA 1
ATOM 2042 C C . THR A 1 263 ? -2.575 19.046 9.236 1.00 91.06 263 THR A C 1
ATOM 2044 O O . THR A 1 263 ? -3.602 18.495 9.639 1.00 91.06 263 THR A O 1
ATOM 2047 N N . THR A 1 264 ? -1.481 18.316 9.002 1.00 93.56 264 THR A N 1
ATOM 2048 C CA . THR A 1 264 ? -1.389 16.913 9.416 1.00 93.56 264 THR A CA 1
ATOM 2049 C C . THR A 1 264 ? 0.041 16.509 9.758 1.00 93.56 264 THR A C 1
ATOM 2051 O O . THR A 1 264 ? 1.001 17.134 9.332 1.00 93.56 264 THR A O 1
ATOM 2054 N N . THR A 1 265 ? 0.207 15.454 10.555 1.00 86.81 265 THR A N 1
ATOM 2055 C CA . THR A 1 265 ? 1.497 15.099 11.169 1.00 86.81 265 THR A CA 1
ATOM 2056 C C . THR A 1 265 ? 2.485 14.403 10.236 1.00 86.81 265 THR A C 1
ATOM 2058 O O . THR A 1 265 ? 3.689 14.459 10.473 1.00 86.81 265 THR A O 1
ATOM 2061 N 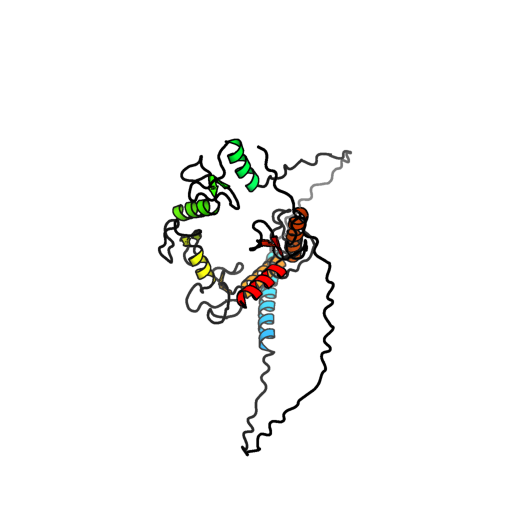N . ARG A 1 266 ? 2.018 13.690 9.203 1.00 83.75 266 ARG A N 1
ATOM 2062 C CA . ARG A 1 266 ? 2.921 13.017 8.243 1.00 83.75 266 ARG A CA 1
ATOM 2063 C C . ARG A 1 266 ? 2.453 13.049 6.806 1.00 83.75 266 ARG A C 1
ATOM 2065 O O . ARG A 1 266 ? 3.275 13.192 5.912 1.00 83.75 266 ARG A O 1
ATOM 2072 N N . VAL A 1 267 ? 1.177 12.770 6.573 1.00 90.19 267 VAL A N 1
ATOM 2073 C CA . VAL A 1 267 ? 0.687 12.542 5.218 1.00 90.19 267 VAL A CA 1
ATOM 2074 C C . VAL A 1 267 ? -0.817 12.736 5.154 1.00 90.19 267 VAL A C 1
ATOM 2076 O O . VAL A 1 267 ? -1.545 12.303 6.048 1.00 90.19 267 VAL A O 1
ATOM 2079 N N . TRP A 1 268 ? -1.258 13.346 4.061 1.00 93.62 268 TRP A N 1
ATOM 2080 C CA . TRP A 1 268 ? -2.652 13.369 3.647 1.00 93.62 268 TRP A CA 1
ATOM 2081 C C . TRP A 1 268 ? -3.055 12.018 3.058 1.00 93.62 268 TRP A C 1
ATOM 2083 O O . TRP A 1 268 ? -2.399 11.501 2.144 1.00 93.62 268 TRP A O 1
ATOM 2093 N N . LEU A 1 269 ? -4.127 11.445 3.593 1.00 93.62 269 LEU A N 1
ATOM 2094 C CA . LEU A 1 269 ? -4.676 10.154 3.183 1.00 93.62 269 LEU A CA 1
ATOM 2095 C C . LEU A 1 269 ? -5.985 10.380 2.428 1.00 93.62 269 LEU A C 1
ATOM 2097 O O . LEU A 1 269 ? -6.645 11.389 2.640 1.00 93.62 269 LEU A O 1
ATOM 2101 N N . ASN A 1 270 ? -6.359 9.459 1.544 1.00 93.75 270 ASN A N 1
ATOM 2102 C CA . ASN A 1 270 ? -7.654 9.536 0.866 1.00 93.75 270 ASN A CA 1
ATOM 2103 C C . ASN A 1 270 ? -8.764 9.082 1.824 1.00 93.75 270 ASN A C 1
ATOM 2105 O O . ASN A 1 270 ? -8.579 8.096 2.544 1.00 93.75 270 ASN A O 1
ATOM 2109 N N . SER A 1 271 ? -9.901 9.779 1.821 1.00 91.75 271 SER A N 1
ATOM 2110 C CA . SER A 1 271 ? -11.095 9.329 2.539 1.00 91.75 271 SER A CA 1
ATOM 2111 C C . SER A 1 271 ? -11.639 8.045 1.904 1.00 91.75 271 SER A C 1
ATOM 2113 O O . SER A 1 271 ? -11.679 7.923 0.680 1.00 91.75 271 SER A O 1
ATOM 2115 N N . LYS A 1 272 ? -12.057 7.085 2.740 1.00 88.94 272 LYS A N 1
ATOM 2116 C CA . LYS A 1 272 ? -12.822 5.910 2.286 1.00 88.94 272 LYS A CA 1
ATOM 2117 C C . LYS A 1 272 ? -14.276 6.281 1.953 1.00 88.94 272 LYS A C 1
ATOM 2119 O O . LYS A 1 272 ? -14.882 5.625 1.118 1.00 88.94 272 LYS A O 1
ATOM 2124 N N . LEU A 1 273 ? -14.821 7.297 2.629 1.00 87.94 273 LEU A N 1
ATOM 2125 C CA . LEU A 1 273 ? -16.235 7.679 2.551 1.00 87.94 273 LEU A CA 1
ATOM 2126 C C . LEU A 1 273 ? -16.511 8.625 1.382 1.00 87.94 273 LEU A C 1
ATOM 2128 O O . LEU A 1 273 ? -17.535 8.506 0.720 1.00 87.94 273 LEU A O 1
ATOM 2132 N N . VAL A 1 274 ? -15.579 9.542 1.113 1.00 90.50 274 VAL A N 1
ATOM 2133 C CA . VAL A 1 274 ? -15.729 10.564 0.072 1.00 90.50 274 VAL A CA 1
ATOM 2134 C C . VAL A 1 274 ? -14.601 10.407 -0.955 1.00 90.50 274 VAL A C 1
ATOM 2136 O O . VAL A 1 274 ? -13.457 10.773 -0.666 1.00 90.50 274 VAL A O 1
ATOM 2139 N N . PRO A 1 275 ? -14.878 9.856 -2.153 1.00 90.69 275 PRO A N 1
ATOM 2140 C CA . PRO A 1 275 ? -13.882 9.708 -3.209 1.00 90.69 275 PRO A CA 1
ATOM 2141 C C . PRO A 1 275 ? -13.205 11.039 -3.556 1.00 90.69 275 PRO A C 1
ATOM 2143 O O . PRO A 1 275 ? -13.857 12.068 -3.690 1.00 90.69 275 PRO A O 1
ATOM 2146 N N . GLY A 1 276 ? -11.878 11.026 -3.685 1.00 89.31 276 GLY A N 1
ATOM 2147 C CA . GLY A 1 276 ? -11.077 12.219 -3.994 1.00 89.31 276 GLY A CA 1
ATOM 2148 C C . GLY A 1 276 ? -10.771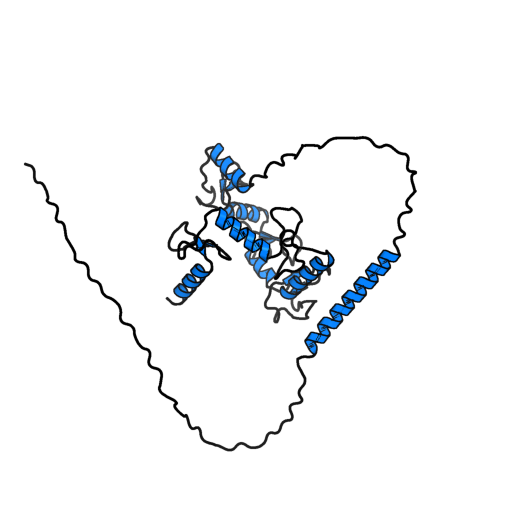 13.124 -2.794 1.00 89.31 276 GLY A C 1
ATOM 2149 O O . GLY A 1 276 ? -9.735 13.790 -2.799 1.00 89.31 276 GLY A O 1
ATOM 2150 N N . ALA A 1 277 ? -11.583 13.093 -1.733 1.00 93.75 277 ALA A N 1
ATOM 2151 C CA . ALA A 1 277 ? -11.344 13.896 -0.539 1.00 93.75 277 ALA A CA 1
ATOM 2152 C C . ALA A 1 277 ? -10.136 13.398 0.268 1.00 93.75 277 ALA A C 1
ATOM 2154 O O . ALA A 1 277 ? -9.793 12.207 0.276 1.00 93.75 277 ALA A O 1
ATOM 2155 N N . LYS A 1 278 ? -9.498 14.325 0.991 1.00 95.06 278 LYS A N 1
ATOM 2156 C CA . LYS A 1 278 ? -8.358 14.039 1.865 1.00 95.06 278 LYS A CA 1
ATOM 2157 C C . LYS A 1 278 ? -8.768 14.083 3.331 1.00 95.06 278 LYS A C 1
ATOM 2159 O O . LYS A 1 278 ? -9.589 14.894 3.744 1.00 95.06 278 LYS A O 1
ATOM 2164 N N . ILE A 1 279 ? -8.151 13.222 4.129 1.00 96.25 279 ILE A N 1
ATOM 2165 C CA . ILE A 1 279 ? -8.263 13.210 5.586 1.00 96.25 279 ILE A CA 1
ATOM 2166 C C . ILE A 1 279 ? -6.881 13.280 6.219 1.00 96.25 279 ILE A C 1
ATOM 2168 O O . ILE A 1 279 ? -5.893 12.751 5.693 1.00 96.25 279 ILE A O 1
ATOM 2172 N N . CYS A 1 280 ? -6.814 13.934 7.374 1.00 95.88 280 CYS A N 1
ATOM 2173 C CA . CYS A 1 280 ? -5.596 14.004 8.158 1.00 95.88 280 CYS A CA 1
ATOM 2174 C C . CYS A 1 280 ? -5.303 12.635 8.805 1.00 95.88 280 CYS A C 1
ATOM 2176 O O . CYS A 1 280 ? -6.184 11.795 9.017 1.00 95.88 280 CYS A O 1
ATOM 2178 N N . GLN A 1 281 ? -4.040 12.397 9.160 1.00 93.00 281 GLN A N 1
ATOM 2179 C CA . GLN A 1 281 ? -3.610 11.136 9.768 1.00 93.00 281 GLN A CA 1
ATOM 2180 C C . GLN A 1 281 ? -4.303 10.833 11.112 1.00 93.00 281 GLN A C 1
ATOM 2182 O O . GLN A 1 281 ? -4.382 9.667 11.503 1.00 93.00 281 GLN A O 1
ATOM 2187 N N . ALA A 1 282 ? -4.750 11.854 11.849 1.00 93.94 282 ALA A N 1
ATOM 2188 C CA . ALA A 1 282 ? -5.482 11.670 13.102 1.00 93.94 282 ALA A CA 1
ATOM 2189 C C . ALA A 1 282 ? -6.890 11.116 12.833 1.00 93.94 282 ALA A C 1
ATOM 2191 O O . ALA A 1 282 ? -7.205 10.034 13.319 1.00 93.94 282 ALA A O 1
ATOM 2192 N N . CYS A 1 283 ? -7.671 11.767 11.962 1.00 95.25 283 CYS A N 1
ATOM 2193 C CA . CYS A 1 283 ? -9.003 11.299 11.566 1.00 95.25 283 CYS A CA 1
ATOM 2194 C C . CYS A 1 283 ? -8.964 9.896 10.957 1.00 95.25 283 CYS A C 1
ATOM 2196 O O . CYS A 1 283 ? -9.748 9.039 11.346 1.00 95.25 283 CYS A O 1
ATOM 2198 N N . HIS A 1 284 ? -7.992 9.603 10.087 1.00 93.75 284 HIS A N 1
ATOM 2199 C CA . HIS A 1 284 ? -7.836 8.250 9.547 1.00 93.75 284 HIS A CA 1
ATOM 2200 C C . HIS A 1 284 ? -7.547 7.198 10.635 1.00 93.75 284 HIS A C 1
ATOM 2202 O O . HIS A 1 284 ? -8.023 6.067 10.548 1.00 93.75 284 HIS A O 1
ATOM 2208 N N . ARG A 1 285 ? -6.741 7.533 11.654 1.00 91.50 285 ARG A N 1
ATOM 2209 C CA . ARG A 1 285 ? -6.477 6.620 12.781 1.00 91.50 285 ARG A CA 1
ATOM 2210 C C . ARG A 1 285 ? -7.731 6.403 13.620 1.00 91.50 285 ARG A C 1
ATOM 2212 O O . ARG A 1 285 ? -8.033 5.257 13.929 1.00 91.50 285 ARG A O 1
ATOM 2219 N N . ASN A 1 286 ? -8.463 7.469 13.923 1.00 91.75 286 ASN A N 1
ATOM 2220 C CA . ASN A 1 286 ? -9.702 7.386 14.689 1.00 91.75 286 ASN A CA 1
ATOM 2221 C C . ASN A 1 286 ? -10.753 6.557 13.947 1.00 91.75 286 ASN A C 1
ATOM 2223 O O . ASN A 1 286 ? -11.316 5.653 14.546 1.00 91.75 286 ASN A O 1
ATOM 2227 N N . ALA A 1 287 ? -10.920 6.757 12.636 1.00 90.94 287 ALA A N 1
ATOM 2228 C CA . ALA A 1 287 ? -11.826 5.952 11.819 1.00 90.94 287 ALA A CA 1
ATOM 2229 C C . ALA A 1 287 ? -11.503 4.449 11.897 1.00 90.94 287 ALA A C 1
ATOM 2231 O O . ALA A 1 287 ? -12.405 3.638 12.064 1.00 90.94 287 ALA A O 1
ATOM 2232 N N . LYS A 1 288 ? -10.216 4.068 11.859 1.00 88.75 288 LYS A N 1
ATOM 2233 C CA . LYS A 1 288 ? -9.801 2.663 12.032 1.00 88.75 288 LYS A CA 1
ATOM 2234 C C . LYS A 1 288 ? -10.085 2.110 13.428 1.00 88.75 288 LYS A C 1
ATOM 2236 O O . LYS A 1 288 ? -10.404 0.933 13.557 1.00 88.75 288 LYS A O 1
ATOM 2241 N N . ILE A 1 289 ? -9.927 2.933 14.463 1.00 89.75 289 ILE A N 1
ATOM 2242 C CA . ILE A 1 289 ? -10.247 2.544 15.841 1.00 89.75 289 ILE A CA 1
ATOM 2243 C C . ILE A 1 289 ? -11.759 2.341 15.979 1.00 89.75 289 ILE A C 1
ATOM 2245 O O . ILE A 1 289 ? -12.183 1.316 16.498 1.00 89.75 289 ILE A O 1
ATOM 2249 N N . SER A 1 290 ? -12.564 3.265 15.453 1.00 88.75 290 SER A N 1
ATOM 2250 C CA . SER A 1 290 ? -14.024 3.165 15.443 1.00 88.75 290 SER A CA 1
ATOM 2251 C C . SER A 1 290 ? -14.522 1.951 14.655 1.00 88.75 290 SER A C 1
ATOM 2253 O O . SER A 1 290 ? -15.420 1.267 15.126 1.00 88.75 290 SER A O 1
ATOM 2255 N N . GLU A 1 291 ? -13.918 1.645 13.503 1.00 88.31 291 GLU A N 1
ATOM 2256 C CA . GLU A 1 291 ? -14.222 0.453 12.694 1.00 88.31 291 GLU A CA 1
ATOM 2257 C C . GLU A 1 291 ? -13.965 -0.837 13.493 1.00 88.31 291 GLU A C 1
ATOM 2259 O O . GLU A 1 291 ? -14.828 -1.708 13.560 1.00 88.31 291 GLU A O 1
ATOM 2264 N N . ALA A 1 292 ? -12.822 -0.929 14.180 1.00 87.56 292 ALA A N 1
ATOM 2265 C CA . ALA A 1 292 ? -12.510 -2.081 15.026 1.00 87.56 292 ALA A CA 1
ATOM 2266 C C . ALA A 1 292 ? -13.445 -2.199 16.242 1.00 87.56 292 ALA A C 1
ATOM 2268 O O . ALA A 1 292 ? -13.883 -3.298 16.574 1.00 87.56 292 ALA A O 1
ATOM 2269 N N . LYS A 1 293 ? -13.782 -1.070 16.876 1.00 88.44 293 LYS A N 1
ATOM 2270 C CA . LYS A 1 293 ? -14.722 -1.026 18.001 1.00 88.44 293 LYS A CA 1
ATOM 2271 C C . LYS A 1 293 ? -16.130 -1.452 17.579 1.00 88.44 293 LYS A C 1
ATOM 2273 O O . LYS A 1 293 ? -16.765 -2.220 18.291 1.00 88.44 293 LYS A O 1
ATOM 2278 N N . ALA A 1 294 ? -16.601 -1.001 16.416 1.00 87.88 294 ALA A N 1
ATOM 2279 C CA . ALA A 1 294 ? -17.893 -1.406 15.860 1.00 87.88 294 ALA A CA 1
ATOM 2280 C C . ALA A 1 294 ? -17.941 -2.906 15.521 1.00 87.88 294 ALA A C 1
ATOM 2282 O O . ALA A 1 294 ? -18.987 -3.528 15.656 1.00 87.88 294 ALA A O 1
ATOM 2283 N N . ALA A 1 295 ? -16.805 -3.495 15.141 1.00 89.06 295 ALA A N 1
ATOM 2284 C CA . ALA A 1 295 ? -16.659 -4.936 14.947 1.00 89.06 295 ALA A CA 1
ATOM 2285 C C . ALA A 1 295 ? -16.497 -5.729 16.265 1.00 89.06 295 ALA A C 1
ATOM 2287 O O . ALA A 1 295 ? -16.232 -6.927 16.221 1.00 89.06 295 ALA A O 1
ATOM 2288 N N . GLY A 1 296 ? -16.605 -5.080 17.432 1.00 91.81 296 GLY A N 1
ATOM 2289 C CA . GLY A 1 296 ? -16.482 -5.733 18.738 1.00 91.81 296 GLY A CA 1
ATOM 2290 C C . GLY A 1 296 ? -15.069 -6.222 19.067 1.00 91.81 296 GLY A C 1
ATOM 2291 O O . GLY A 1 296 ? -14.899 -7.057 19.951 1.00 91.81 296 GLY A O 1
ATOM 2292 N N . VAL A 1 297 ? -14.041 -5.729 18.368 1.00 91.62 297 VAL A N 1
ATOM 2293 C CA . VAL A 1 297 ? -12.661 -6.175 18.583 1.00 91.62 297 VAL A CA 1
ATOM 2294 C C . VAL A 1 297 ? -12.116 -5.566 19.872 1.00 91.62 297 VAL A C 1
ATOM 2296 O O . VAL A 1 297 ? -11.930 -4.352 19.972 1.00 91.62 297 VAL A O 1
ATOM 2299 N N . THR A 1 298 ? -11.796 -6.425 20.835 1.00 94.88 298 THR A N 1
ATOM 2300 C CA . THR A 1 298 ? -11.163 -6.060 22.106 1.00 94.88 298 THR A CA 1
ATOM 2301 C C . THR A 1 298 ? -9.839 -6.798 22.287 1.00 94.88 298 THR A C 1
ATOM 2303 O O . THR A 1 298 ? -9.550 -7.804 21.636 1.00 94.88 298 THR A O 1
ATOM 2306 N N . CYS A 1 299 ? -8.971 -6.253 23.137 1.00 95.12 299 CYS A N 1
ATOM 2307 C CA . CYS A 1 299 ? -7.693 -6.870 23.465 1.00 95.12 299 CYS A CA 1
ATOM 2308 C C . CYS A 1 299 ? -7.898 -8.041 24.421 1.00 95.12 299 CYS A C 1
ATOM 2310 O O . CYS A 1 299 ? -8.312 -7.814 25.554 1.00 95.12 299 CYS A O 1
ATOM 2312 N N . GLY A 1 300 ? -7.506 -9.248 24.012 1.00 92.06 300 GLY A N 1
ATOM 2313 C CA . GLY A 1 300 ? -7.612 -10.449 24.849 1.00 92.06 300 GLY A CA 1
ATOM 2314 C C . GLY A 1 300 ? -6.855 -10.363 26.181 1.00 92.06 300 GLY A C 1
ATOM 2315 O O . GLY A 1 300 ? -7.268 -10.979 27.151 1.00 92.06 300 GLY A O 1
ATOM 2316 N N . GLU A 1 301 ? -5.789 -9.556 26.268 1.00 91.50 301 GLU A N 1
ATOM 2317 C CA . GLU A 1 301 ? -4.990 -9.438 27.500 1.00 91.50 301 GLU A CA 1
ATOM 2318 C C . GLU A 1 301 ? -5.455 -8.339 28.463 1.00 91.50 301 GLU A C 1
ATOM 2320 O O . GLU A 1 301 ? -5.320 -8.479 29.674 1.00 91.50 301 GLU A O 1
ATOM 2325 N N . CYS A 1 302 ? -5.922 -7.197 27.949 1.00 94.50 302 CYS A N 1
ATOM 2326 C CA . CYS A 1 302 ? -6.210 -6.025 28.788 1.00 94.50 302 CYS A CA 1
ATOM 2327 C C . CYS A 1 302 ? -7.603 -5.430 28.586 1.00 94.50 302 CYS A C 1
ATOM 2329 O O . CYS A 1 302 ? -7.897 -4.378 29.147 1.00 94.50 302 CYS A O 1
ATOM 2331 N N . GLY A 1 303 ? -8.437 -6.042 27.745 1.00 92.25 303 GLY A N 1
ATOM 2332 C CA . GLY A 1 303 ? -9.815 -5.622 27.497 1.00 92.25 303 GLY A CA 1
ATOM 2333 C C . GLY A 1 303 ? -9.983 -4.299 26.745 1.00 92.25 303 GLY A C 1
ATOM 2334 O O . GLY A 1 303 ? -11.113 -3.941 26.434 1.00 92.25 303 GLY A O 1
ATOM 2335 N N . THR A 1 304 ? -8.907 -3.565 26.418 1.00 94.12 304 THR A N 1
ATOM 2336 C CA . THR A 1 304 ? -9.035 -2.298 25.672 1.00 94.12 304 THR A CA 1
ATOM 2337 C C . THR A 1 304 ? -9.706 -2.525 24.322 1.00 94.12 304 THR A C 1
ATOM 2339 O O . THR A 1 304 ? -9.363 -3.471 23.616 1.00 94.12 304 THR A O 1
ATOM 2342 N N . ASP A 1 305 ? -10.611 -1.630 23.946 1.00 91.94 305 ASP A N 1
ATOM 2343 C CA . ASP A 1 305 ? -11.265 -1.538 22.635 1.00 91.94 305 ASP A CA 1
ATOM 2344 C C . ASP A 1 305 ? -10.577 -0.505 21.719 1.00 91.94 305 ASP A C 1
ATOM 2346 O O . ASP A 1 305 ? -10.918 -0.347 20.547 1.00 91.94 305 ASP A O 1
ATOM 2350 N N . THR A 1 306 ? -9.570 0.201 22.242 1.00 91.56 306 THR A N 1
ATOM 2351 C CA . THR A 1 306 ? -8.810 1.211 21.509 1.00 91.56 306 THR A CA 1
ATOM 2352 C C . THR A 1 306 ? -7.337 0.837 21.418 1.00 91.56 306 THR A C 1
ATOM 2354 O O . THR A 1 306 ? -6.668 0.500 22.400 1.00 91.56 306 THR A O 1
ATOM 2357 N N . THR A 1 307 ? -6.786 0.904 20.206 1.00 93.31 307 THR A N 1
ATOM 2358 C CA . THR A 1 307 ? -5.347 0.762 19.984 1.00 93.31 307 THR A CA 1
ATOM 2359 C C . THR A 1 307 ? -4.926 1.329 18.635 1.00 93.31 307 THR A C 1
ATOM 2361 O O . THR A 1 307 ? -5.701 1.393 17.687 1.00 93.31 307 THR A O 1
ATOM 2364 N N . VAL A 1 308 ? -3.655 1.709 18.516 1.00 87.44 308 VAL A N 1
ATOM 2365 C CA . VAL A 1 308 ? -3.096 2.232 17.260 1.00 87.44 308 VAL A CA 1
ATOM 2366 C C . VAL A 1 308 ? -2.985 1.134 16.193 1.00 87.44 308 VAL A C 1
ATOM 2368 O O . VAL A 1 308 ? -2.986 1.427 14.995 1.00 87.44 308 VAL A O 1
ATOM 2371 N N . LYS A 1 309 ? -2.847 -0.127 16.621 1.00 90.38 309 LYS A N 1
ATOM 2372 C CA . LYS A 1 309 ? -2.747 -1.299 15.751 1.00 90.38 309 LYS A CA 1
ATOM 2373 C C . LYS A 1 309 ? -3.105 -2.576 16.514 1.00 90.38 309 LYS A C 1
ATOM 2375 O O . LYS A 1 309 ? -2.578 -2.810 17.598 1.00 90.38 309 LYS A O 1
ATOM 2380 N N . TRP A 1 310 ? -3.939 -3.406 15.899 1.00 92.81 310 TRP A N 1
ATOM 2381 C CA . TRP A 1 310 ? -4.252 -4.753 16.367 1.00 92.81 310 TRP A CA 1
ATOM 2382 C C . TRP A 1 310 ? -3.226 -5.768 15.860 1.00 92.81 310 TRP A C 1
ATOM 2384 O O . TRP A 1 310 ? -2.764 -5.683 14.718 1.00 92.81 310 TRP A O 1
ATOM 2394 N N . HIS A 1 311 ? -2.873 -6.721 16.715 1.00 92.19 311 HIS A N 1
ATOM 2395 C CA . HIS A 1 311 ? -1.987 -7.843 16.419 1.00 92.19 311 HIS A CA 1
ATOM 2396 C C . HIS A 1 311 ? -2.690 -9.154 16.777 1.00 92.19 311 HIS A C 1
ATOM 2398 O O . HIS A 1 311 ? -3.562 -9.153 17.638 1.00 92.19 311 HIS A O 1
ATOM 2404 N N . ASN A 1 312 ? -2.328 -10.260 16.130 1.00 90.88 312 ASN A N 1
ATOM 2405 C CA . ASN A 1 312 ? -2.824 -11.577 16.535 1.00 90.88 312 ASN A CA 1
ATOM 2406 C C . ASN A 1 312 ? -2.086 -12.026 17.800 1.00 90.88 312 ASN A C 1
ATOM 2408 O O . ASN A 1 312 ? -0.864 -11.849 17.882 1.00 90.88 312 ASN A O 1
ATOM 2412 N N . SER A 1 313 ? -2.822 -12.585 18.763 1.00 87.62 313 SER A N 1
ATOM 2413 C CA . SER A 1 313 ? -2.222 -13.295 19.891 1.00 87.62 313 SER A CA 1
ATOM 2414 C C . SER A 1 313 ? -1.446 -14.501 19.364 1.00 87.62 313 SER A C 1
ATOM 2416 O O . SER A 1 313 ? -1.849 -15.140 18.393 1.00 87.62 313 SER A O 1
ATOM 2418 N N . LYS A 1 314 ? -0.301 -14.782 19.987 1.00 85.25 314 LYS A N 1
ATOM 2419 C CA . LYS A 1 314 ? 0.429 -16.034 19.759 1.00 85.25 314 LYS A CA 1
ATOM 2420 C C . LYS A 1 314 ? -0.076 -17.164 20.650 1.00 85.25 314 LYS A C 1
ATOM 2422 O O . LYS A 1 314 ? 0.117 -18.317 20.296 1.00 85.25 314 LYS A O 1
ATOM 2427 N N . LEU A 1 315 ? -0.632 -16.813 21.810 1.00 84.19 315 LEU A N 1
ATOM 2428 C CA . LEU A 1 315 ? -1.102 -17.769 22.808 1.00 84.19 315 LEU A CA 1
ATOM 2429 C C . LEU A 1 315 ? -2.478 -18.314 22.423 1.00 84.19 315 LEU A C 1
ATOM 2431 O O . LEU A 1 315 ? -2.710 -19.508 22.551 1.00 84.19 315 LEU A O 1
ATOM 2435 N N . ASP A 1 316 ? -3.327 -17.457 21.852 1.00 83.50 316 ASP A N 1
ATOM 2436 C CA . ASP A 1 316 ? -4.709 -17.793 21.516 1.00 83.50 316 ASP A CA 1
ATOM 2437 C C . ASP A 1 316 ? -4.967 -17.533 20.023 1.00 83.50 316 ASP A C 1
ATOM 2439 O O . ASP A 1 316 ? -5.160 -16.376 19.615 1.00 83.50 316 ASP A O 1
ATOM 2443 N N . PRO A 1 317 ? -4.953 -18.578 19.175 1.00 81.69 317 PRO A N 1
ATOM 2444 C CA . PRO A 1 317 ? -5.312 -18.460 17.767 1.00 81.69 317 PRO A CA 1
ATOM 2445 C C . PRO A 1 317 ? -6.701 -17.822 17.613 1.00 81.69 317 PRO A C 1
ATOM 2447 O O . PRO A 1 317 ? -7.680 -18.283 18.189 1.00 81.69 317 PRO A O 1
ATOM 2450 N N . GLY A 1 318 ? -6.777 -16.716 16.870 1.00 82.44 318 GLY A N 1
ATOM 2451 C CA . GLY A 1 318 ? -8.011 -15.947 16.659 1.00 82.44 318 GLY A CA 1
ATOM 2452 C C . GLY A 1 318 ? -8.169 -14.716 17.559 1.00 82.44 318 GLY A C 1
ATOM 2453 O O . GLY A 1 318 ? -8.783 -13.734 17.133 1.00 82.44 318 GLY A O 1
ATOM 2454 N N . ALA A 1 319 ? -7.540 -14.678 18.739 1.00 89.69 319 ALA A N 1
ATOM 2455 C CA . ALA A 1 319 ? -7.611 -13.505 19.608 1.00 89.69 319 ALA A CA 1
ATOM 2456 C C . ALA A 1 319 ? -6.765 -12.338 19.070 1.00 89.69 319 ALA A C 1
ATOM 2458 O O . ALA A 1 319 ? -5.676 -12.514 18.507 1.00 89.69 319 ALA A O 1
ATOM 2459 N N . LYS A 1 320 ? -7.244 -11.105 19.276 1.00 92.81 320 LYS A N 1
ATOM 2460 C CA . LYS A 1 320 ? -6.497 -9.878 18.969 1.00 92.81 320 LYS A CA 1
ATOM 2461 C C . LYS A 1 320 ? -5.914 -9.285 20.247 1.00 92.81 320 LYS A C 1
ATOM 2463 O O . LYS A 1 320 ? -6.564 -9.240 21.284 1.00 92.81 320 LYS A O 1
ATOM 2468 N N . ILE A 1 321 ? -4.695 -8.767 20.160 1.00 95.25 321 ILE A N 1
ATOM 2469 C CA . ILE A 1 321 ? -4.032 -8.021 21.233 1.00 95.25 321 ILE A CA 1
ATOM 2470 C C . ILE A 1 321 ? -3.682 -6.609 20.766 1.00 95.25 321 ILE A C 1
ATOM 2472 O O . ILE A 1 321 ? -3.373 -6.363 19.592 1.00 95.25 321 ILE A O 1
ATOM 2476 N N . CYS A 1 322 ? -3.739 -5.658 21.695 1.00 96.06 322 CYS A N 1
ATOM 2477 C CA . CYS A 1 322 ? -3.405 -4.269 21.420 1.00 96.06 322 CYS A CA 1
ATOM 2478 C C . CYS A 1 322 ? -1.892 -4.094 21.204 1.00 96.06 322 CYS A C 1
ATOM 2480 O O . CYS A 1 322 ? -1.076 -4.880 21.691 1.00 96.06 322 CYS A O 1
ATOM 2482 N N . TYR A 1 323 ? -1.489 -3.024 20.510 1.00 94.44 323 TYR A N 1
ATOM 2483 C CA . TYR A 1 323 ? -0.075 -2.734 20.231 1.00 94.44 323 TYR A CA 1
ATOM 2484 C C . TYR A 1 323 ? 0.803 -2.687 21.493 1.00 94.44 323 TYR A C 1
ATOM 2486 O O . TYR A 1 323 ? 1.960 -3.109 21.465 1.00 94.44 323 TYR A O 1
ATOM 2494 N N . THR A 1 324 ? 0.262 -2.183 22.604 1.00 95.31 324 THR A N 1
ATOM 2495 C CA . THR A 1 324 ? 0.982 -2.084 23.879 1.00 95.31 324 THR A CA 1
ATOM 2496 C C . THR A 1 324 ? 1.270 -3.467 24.467 1.00 95.31 324 THR A C 1
ATOM 2498 O O . THR A 1 324 ? 2.415 -3.730 24.829 1.00 95.31 324 THR A O 1
ATOM 2501 N N . CYS A 1 325 ? 0.273 -4.357 24.503 1.00 94.88 325 CYS A N 1
ATOM 2502 C CA . CYS A 1 325 ? 0.422 -5.754 24.925 1.00 94.88 325 CYS A CA 1
ATOM 2503 C C . CYS A 1 325 ? 1.394 -6.514 24.020 1.00 94.88 325 CYS A C 1
ATOM 2505 O O . CYS A 1 325 ? 2.382 -7.064 24.497 1.00 94.88 325 CYS A O 1
ATOM 2507 N N . TYR A 1 326 ? 1.219 -6.401 22.699 1.00 95.00 326 TYR A N 1
ATOM 2508 C CA . TYR A 1 326 ? 2.135 -6.991 21.722 1.00 95.00 326 TYR A CA 1
ATOM 2509 C C . TYR A 1 326 ? 3.596 -6.566 21.951 1.00 95.00 326 TYR A C 1
ATOM 2511 O O . TYR A 1 326 ? 4.507 -7.394 21.914 1.00 95.00 326 TYR A O 1
ATOM 2519 N N . ARG A 1 327 ? 3.846 -5.274 22.214 1.00 94.25 327 ARG A N 1
ATOM 2520 C CA . ARG A 1 327 ? 5.201 -4.790 22.518 1.00 94.25 327 ARG A CA 1
ATOM 2521 C C . ARG A 1 327 ? 5.751 -5.365 23.817 1.00 94.25 327 ARG A C 1
ATOM 2523 O O . ARG A 1 327 ? 6.939 -5.672 23.850 1.00 94.25 327 ARG A O 1
ATOM 2530 N N . LYS A 1 328 ? 4.933 -5.480 24.866 1.00 93.19 328 LYS A N 1
ATOM 2531 C CA . LYS A 1 328 ? 5.354 -6.079 26.140 1.00 93.19 328 LYS A CA 1
ATOM 2532 C C . LYS A 1 328 ? 5.756 -7.540 25.942 1.00 93.19 328 LYS A C 1
ATOM 2534 O O . LYS A 1 328 ?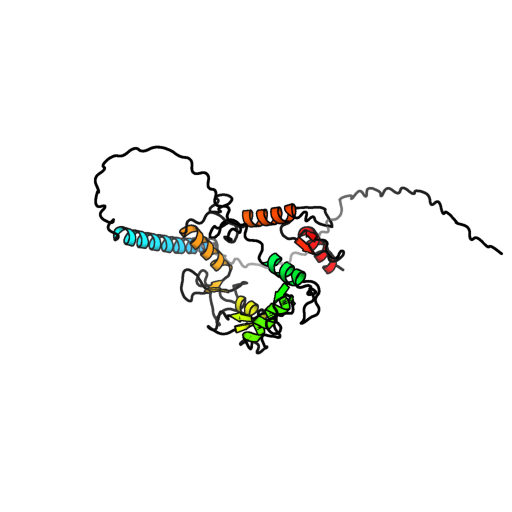 6.884 -7.877 26.284 1.00 93.19 328 LYS A O 1
ATOM 2539 N N . ALA A 1 329 ? 4.907 -8.333 25.286 1.00 90.94 329 ALA A N 1
ATOM 2540 C CA . ALA A 1 329 ? 5.185 -9.731 24.959 1.00 90.94 329 ALA A CA 1
ATOM 2541 C C . ALA A 1 329 ? 6.473 -9.891 24.131 1.00 90.94 329 ALA A C 1
ATOM 2543 O O . ALA A 1 329 ? 7.311 -10.745 24.402 1.00 90.94 329 ALA A O 1
ATOM 2544 N N . LYS A 1 330 ? 6.699 -9.008 23.151 1.00 89.50 330 LYS A N 1
ATOM 2545 C CA . LYS A 1 330 ? 7.937 -9.016 22.358 1.00 89.50 330 LYS A CA 1
ATOM 2546 C C . LYS A 1 330 ? 9.194 -8.700 23.165 1.00 89.50 330 LYS A C 1
ATOM 2548 O O . LYS A 1 330 ? 10.252 -9.246 22.873 1.00 89.50 330 LYS A O 1
ATOM 2553 N N . ILE A 1 331 ? 9.098 -7.794 24.135 1.00 90.94 331 ILE A N 1
ATOM 2554 C CA . ILE A 1 331 ? 10.228 -7.437 24.998 1.00 90.94 331 ILE A CA 1
ATOM 2555 C C . ILE A 1 331 ? 10.519 -8.562 25.993 1.00 90.94 331 ILE A C 1
ATOM 2557 O O . ILE A 1 331 ? 11.689 -8.807 26.267 1.00 90.94 331 ILE A O 1
ATOM 2561 N N . SER A 1 332 ? 9.499 -9.247 26.520 1.00 87.81 332 SER A N 1
ATOM 2562 C CA . SER A 1 332 ? 9.710 -10.412 27.385 1.00 87.81 332 SER A CA 1
ATOM 2563 C C . SER A 1 332 ? 10.319 -11.587 26.621 1.00 87.81 332 SER A C 1
ATOM 2565 O O . SER A 1 332 ? 11.255 -12.186 27.128 1.00 87.81 332 SER A O 1
ATOM 2567 N N . GLU A 1 333 ? 9.880 -11.850 25.383 1.00 87.06 333 GLU A N 1
ATOM 2568 C CA . GLU A 1 333 ? 10.496 -12.864 24.506 1.00 87.06 333 GLU A CA 1
ATOM 2569 C C . GLU A 1 333 ? 11.986 -12.604 24.263 1.00 87.06 333 GLU A C 1
ATOM 2571 O O . GLU A 1 333 ? 12.768 -13.536 24.217 1.00 87.06 333 GLU A O 1
ATOM 2576 N N . ALA A 1 334 ? 12.390 -11.343 24.095 1.00 86.44 334 ALA A N 1
ATOM 2577 C CA . ALA A 1 334 ? 13.788 -10.995 23.841 1.00 86.44 334 ALA A CA 1
ATOM 2578 C C . ALA A 1 334 ? 14.686 -11.066 25.092 1.00 86.44 334 ALA A C 1
ATOM 2580 O O . ALA A 1 334 ? 15.897 -10.893 24.973 1.00 86.44 334 ALA A O 1
ATOM 2581 N N . LYS A 1 335 ? 14.096 -11.222 26.284 1.00 82.50 335 LYS A N 1
ATOM 2582 C CA . LYS A 1 335 ? 14.810 -11.323 27.566 1.00 82.50 335 LYS A CA 1
ATOM 2583 C C . LYS A 1 335 ? 14.898 -12.756 28.098 1.00 82.50 335 LYS A C 1
ATOM 2585 O O . LYS A 1 335 ? 15.642 -12.961 29.054 1.00 82.50 335 LYS A O 1
ATOM 2590 N N . ALA A 1 336 ? 14.107 -13.672 27.545 1.00 68.69 336 ALA A N 1
ATOM 2591 C CA . ALA A 1 336 ? 14.160 -15.104 27.823 1.00 68.69 336 ALA A CA 1
ATOM 2592 C C . ALA A 1 336 ? 15.204 -15.767 26.917 1.00 68.69 336 ALA A C 1
ATOM 2594 O O . ALA A 1 336 ? 15.867 -16.704 27.404 1.00 68.69 336 ALA A O 1
#

Foldseek 3Di:
DDDDDDDDDDDDDDDDDDDDDDDDDDDDDDDDDDDDDDDDDDDPDDDDDDDPVPPVVVLVVVVVVVVVVVVVVVVVVVVPDDDPPPPDDDDDDDDDDDDDDPDPPPPPDPDDVQVVQVVVCVVVVHQCAAPPPRDNDAPGWDADPVHRNHIHHPQQVQLVVQQVLAAAPPPRDHSNPASHWDAQPLDGPHIHGPVVNVVSQLDDSDPQQAAPSPRHGSVRQRAGKDDQPVDPPGIHGPVVNQVSQLVVCVVVVAAAPVPRDSDADGHWDADPVDGPHTHHPVVVQVVVLVVQVVVVQAAPPPRDSGASDWDADPVDGPHIHHPVVVVVVVVVVVVD

Secondary structure (DSSP, 8-state):
-----------------PPP-------------------------------GGGHHHHHHHHHHHHHHHHHHHHHHHHTTSPPP----PPP---------------------HHHHHHHHHHHTT-----TTT--S--S-EEE-SS-TTSEEEHHHHHHHHHHTT-B-TTT--BGGGSS-EEE-SSSTT-EEEHHHHHHHHHS-SSTT-B-TTT--BTTT--S-EEE-SSSTT-EEEHHHHHHHHHHHHHHTT---TTT--S--SS--EE-SSSTT-EE-HHHHHHHHHHHHHHTT---TTT--S--S-EEE-SSSTT-EEEHHHHHHHHHHHTT-

pLDDT: mean 76.25, std 20.64, range [34.75, 96.94]

Organism: Micromonas pusilla (NCBI:txid38833)